Protein AF-A0A6B2LJW5-F1 (afdb_monomer)

Secondary structure (DSSP, 8-state):
-TTSSTTSHHHHSHHHHHHHHHHHHHHHHH-TTT---TTHHHHHHHHHTTS-HHHHHHHHHHHHHHT-GGGGSSS--HHHHHHHHHHHHHHHHH-HHHHHHHHHTT--THHHHHHHHHTTTTTTS-HHHHHHHHHHHHHHTTHHHHHHHHHHHHHHHHHHHHS--TTHHHHHHHHGGG-S-HHHHHHHHTT-

InterPro domains:
  IPR000195 Rab-GAP-TBC domain [PF00566] (2-154)
  IPR000195 Rab-GAP-TBC domain [PS50086] (1-141)
  IPR000195 Rab-GAP-TBC domain [SM00164] (2-164)
  IPR035969 Rab-GAP-TBC domain superfamily [SSF47923] (2-98)
  IPR035969 Rab-GAP-TBC domain superfamily [SSF47923] (81-191)
  IPR050302 Rab GTPase-activating TBC domain-containing protein [PTHR47219] (2-190)

Organism: NCBI:txid1963864

Solvent-accessible surface area (backbone atoms only — not comparable to full-atom values): 10597 Å² total; per-residue (Å²): 120,87,78,53,61,61,85,40,71,61,49,64,36,69,65,41,46,47,49,54,48,50,36,50,50,51,45,23,68,74,40,62,91,56,37,78,50,95,45,54,63,31,45,46,49,60,38,50,75,80,41,54,62,68,55,25,40,53,51,49,50,41,43,32,62,80,59,52,45,47,44,49,43,56,96,65,39,55,56,46,56,50,48,51,50,52,49,54,53,48,36,49,72,79,40,42,68,57,49,52,48,29,60,74,72,70,54,60,67,61,77,58,45,47,53,40,69,61,22,66,31,41,71,52,36,36,69,70,39,36,52,58,52,44,63,49,29,77,74,64,34,68,62,52,60,54,30,37,58,49,28,54,50,58,76,40,37,68,59,61,71,72,38,89,58,91,45,63,48,59,51,53,54,50,50,42,55,62,58,84,58,47,64,63,46,50,58,49,17,75,72,107

Structure (mmCIF, N/CA/C/O backbone):
data_AF-A0A6B2LJW5-F1
#
_entry.id   AF-A0A6B2LJW5-F1
#
loop_
_atom_site.group_PDB
_atom_site.id
_atom_site.type_symbol
_atom_site.label_atom_id
_atom_site.label_alt_id
_atom_site.label_comp_id
_atom_site.label_asym_id
_atom_site.label_entity_id
_atom_site.label_seq_id
_atom_site.pdbx_PDB_ins_code
_atom_site.Cartn_x
_atom_site.Cartn_y
_atom_site.Cartn_z
_atom_site.occupancy
_atom_site.B_iso_or_equiv
_atom_site.auth_seq_id
_atom_site.auth_comp_id
_atom_site.auth_asym_id
_atom_site.auth_atom_id
_atom_site.pdbx_PDB_model_num
ATOM 1 N N . MET A 1 1 ? 12.345 -12.763 -4.827 1.00 57.25 1 MET A N 1
ATOM 2 C CA . MET A 1 1 ? 11.108 -12.455 -5.589 1.00 57.25 1 MET A CA 1
ATOM 3 C C . MET A 1 1 ? 9.957 -13.417 -5.312 1.00 57.25 1 MET A C 1
ATOM 5 O O . MET A 1 1 ? 8.820 -13.026 -5.506 1.00 57.25 1 MET A O 1
ATOM 9 N N . THR A 1 2 ? 10.203 -14.617 -4.776 1.00 57.56 2 THR A N 1
ATOM 10 C CA . THR A 1 2 ? 9.204 -15.678 -4.517 1.00 57.56 2 THR A CA 1
ATOM 11 C C . THR A 1 2 ? 8.071 -15.325 -3.535 1.00 57.56 2 THR A C 1
ATOM 13 O O . THR A 1 2 ? 7.216 -16.159 -3.275 1.00 57.56 2 THR A O 1
ATOM 16 N N . ARG A 1 3 ? 8.064 -14.122 -2.943 1.00 67.62 3 ARG A N 1
ATOM 17 C CA . ARG A 1 3 ? 7.089 -13.708 -1.917 1.00 67.62 3 ARG A CA 1
ATOM 18 C C . ARG A 1 3 ? 6.078 -12.658 -2.398 1.00 67.62 3 ARG A C 1
ATOM 20 O O . ARG A 1 3 ? 5.130 -12.390 -1.673 1.00 67.62 3 ARG A O 1
ATOM 27 N N . THR A 1 4 ? 6.261 -12.062 -3.578 1.00 77.75 4 THR A N 1
ATOM 28 C CA . THR A 1 4 ? 5.360 -11.015 -4.091 1.00 77.75 4 THR A CA 1
ATOM 29 C C . THR A 1 4 ? 4.229 -11.641 -4.891 1.00 77.75 4 THR A C 1
ATOM 31 O O . THR A 1 4 ? 4.509 -12.301 -5.885 1.00 77.75 4 THR A O 1
ATOM 34 N N . MET A 1 5 ? 2.978 -11.448 -4.457 1.00 78.69 5 MET A N 1
ATOM 35 C CA . MET A 1 5 ? 1.779 -12.006 -5.106 1.00 78.69 5 MET A CA 1
ATOM 36 C C . MET A 1 5 ? 1.960 -13.456 -5.616 1.00 78.69 5 MET A C 1
ATOM 38 O O . MET A 1 5 ? 1.702 -13.739 -6.786 1.00 78.69 5 MET A O 1
ATOM 42 N N . PRO A 1 6 ? 2.400 -14.399 -4.758 1.00 78.12 6 PRO A N 1
ATOM 43 C CA . PRO A 1 6 ? 2.821 -15.737 -5.193 1.00 78.12 6 PRO A CA 1
ATOM 44 C C . PRO A 1 6 ? 1.689 -16.570 -5.817 1.00 78.12 6 PRO A C 1
ATOM 46 O O . PRO A 1 6 ? 1.942 -17.507 -6.573 1.00 78.12 6 PRO A O 1
ATOM 49 N N . ASN A 1 7 ? 0.440 -16.213 -5.517 1.00 83.31 7 ASN A N 1
ATOM 50 C CA . ASN A 1 7 ? -0.751 -16.897 -6.012 1.00 83.31 7 ASN A CA 1
ATOM 51 C C . ASN A 1 7 ? -1.319 -16.258 -7.289 1.00 83.31 7 ASN A C 1
ATOM 53 O O . ASN A 1 7 ? -2.250 -16.805 -7.871 1.00 83.31 7 ASN A O 1
ATOM 57 N N . HIS A 1 8 ? -0.794 -15.108 -7.729 1.00 88.00 8 HIS A N 1
ATOM 58 C CA . HIS A 1 8 ? -1.286 -14.448 -8.933 1.00 88.00 8 HIS A CA 1
ATOM 59 C C . HIS A 1 8 ? -0.662 -15.107 -10.180 1.00 88.00 8 HIS A C 1
ATOM 61 O O . HIS A 1 8 ? 0.570 -15.138 -10.275 1.00 88.00 8 HIS A O 1
ATOM 67 N N . PRO A 1 9 ? -1.456 -15.578 -11.167 1.00 90.38 9 PRO A N 1
ATOM 68 C CA . PRO A 1 9 ? -0.951 -16.356 -12.306 1.00 90.38 9 PRO A CA 1
ATOM 69 C C . PRO A 1 9 ? 0.203 -15.681 -13.056 1.00 90.38 9 PRO A C 1
ATOM 71 O O . PRO A 1 9 ? 1.202 -16.315 -13.395 1.00 90.38 9 PRO A O 1
ATOM 74 N N . PHE A 1 10 ? 0.118 -14.359 -13.235 1.00 90.88 10 PHE A N 1
ATOM 75 C CA . PHE A 1 10 ? 1.176 -13.572 -13.871 1.00 90.88 10 PHE A CA 1
ATOM 76 C C . PHE A 1 10 ? 2.543 -13.727 -13.177 1.00 90.88 10 PHE A C 1
ATOM 78 O O . PHE A 1 10 ? 3.548 -13.926 -13.856 1.00 90.88 10 PHE A O 1
ATOM 85 N N . TYR A 1 11 ? 2.596 -13.731 -11.840 1.00 92.38 11 TYR A N 1
ATOM 86 C CA . TYR A 1 11 ? 3.846 -13.840 -11.070 1.00 92.38 11 TYR A CA 1
ATOM 87 C C . TYR A 1 11 ? 4.310 -15.278 -10.830 1.00 92.38 11 TYR A C 1
ATOM 89 O O . TYR A 1 11 ? 5.418 -15.494 -10.335 1.00 92.38 11 TYR A O 1
ATOM 97 N N . GLN A 1 12 ? 3.509 -16.267 -11.224 1.00 91.19 12 GLN A N 1
ATOM 98 C CA . GLN A 1 12 ? 3.953 -17.657 -11.301 1.00 91.19 12 GLN A CA 1
ATOM 99 C C . GLN A 1 12 ? 4.780 -17.909 -12.570 1.00 91.19 12 GLN A C 1
ATOM 101 O O . GLN A 1 12 ? 5.700 -18.731 -12.533 1.00 91.19 12 GLN A O 1
ATOM 106 N N . SER A 1 13 ? 4.534 -17.137 -13.636 1.00 92.12 13 SER A N 1
ATOM 107 C CA . SER A 1 13 ? 5.304 -17.174 -14.885 1.00 92.12 13 SER A CA 1
ATOM 108 C C . SER A 1 13 ? 6.698 -16.542 -14.761 1.00 92.12 13 SER A C 1
ATOM 110 O O . SER A 1 13 ? 6.913 -15.599 -13.991 1.00 92.12 13 SER A O 1
ATOM 112 N N . ASP A 1 14 ? 7.650 -17.022 -15.563 1.00 92.38 14 ASP A N 1
ATOM 113 C CA . ASP A 1 14 ? 8.999 -16.443 -15.630 1.00 92.38 14 ASP A CA 1
ATOM 114 C C . ASP A 1 14 ? 9.001 -15.044 -16.243 1.00 92.38 14 ASP A C 1
ATOM 116 O O . ASP A 1 14 ? 9.797 -14.195 -15.837 1.00 92.38 14 ASP A O 1
ATOM 120 N N . THR A 1 15 ? 8.059 -14.763 -17.146 1.00 94.25 15 THR A N 1
ATOM 121 C CA . THR A 1 15 ? 7.854 -13.430 -17.716 1.00 94.25 15 THR A CA 1
ATOM 122 C C . THR A 1 15 ? 7.479 -12.425 -16.631 1.00 94.25 15 THR A C 1
ATOM 124 O O . THR A 1 15 ? 8.132 -11.394 -16.517 1.00 94.25 15 THR A O 1
ATOM 127 N N . GLY A 1 16 ? 6.487 -12.719 -15.784 1.00 94.06 16 GLY A N 1
ATOM 128 C CA . GLY A 1 16 ? 6.068 -11.792 -14.725 1.00 94.06 16 GLY A CA 1
ATOM 129 C C . GLY A 1 16 ? 7.157 -11.549 -13.678 1.00 94.06 16 GLY A C 1
ATOM 130 O O . GLY A 1 16 ? 7.393 -10.407 -13.278 1.00 94.06 16 GLY A O 1
ATOM 131 N N . LYS A 1 17 ? 7.888 -12.601 -13.283 1.00 94.25 17 LYS A N 1
ATOM 132 C CA . LYS A 1 17 ? 9.046 -12.477 -12.376 1.00 94.25 17 LYS A CA 1
ATOM 133 C C . LYS A 1 17 ? 10.165 -11.640 -12.996 1.00 94.25 17 LYS A C 1
ATOM 135 O O . LYS A 1 17 ? 10.742 -10.802 -12.305 1.00 94.25 17 LYS A O 1
ATOM 140 N N . SER A 1 18 ? 10.457 -11.854 -14.280 1.00 96.31 18 SER A N 1
ATOM 141 C CA . SER A 1 18 ? 11.473 -11.094 -15.017 1.00 96.31 18 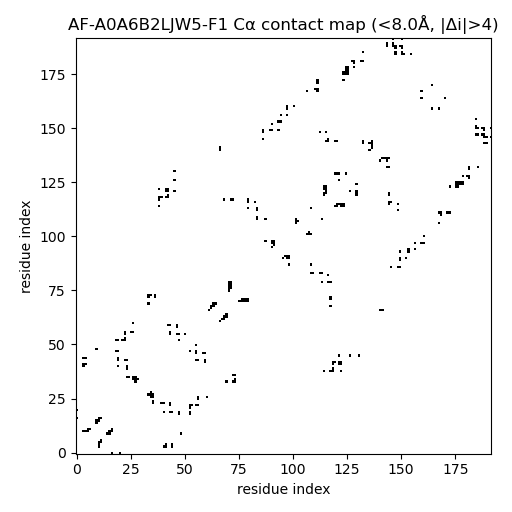SER A CA 1
ATOM 142 C C . SER A 1 18 ? 11.082 -9.628 -15.151 1.00 96.31 18 SER A C 1
ATOM 144 O O . SER A 1 18 ? 11.897 -8.766 -14.847 1.00 96.31 18 SER A O 1
ATOM 146 N N . ARG A 1 19 ? 9.816 -9.334 -15.475 1.00 97.62 19 ARG A N 1
ATOM 147 C CA . ARG A 1 19 ? 9.326 -7.953 -15.576 1.00 97.62 19 ARG A CA 1
ATOM 148 C C . ARG A 1 19 ? 9.445 -7.190 -14.260 1.00 97.62 19 ARG A C 1
ATOM 150 O O . ARG A 1 19 ? 9.967 -6.081 -14.213 1.00 97.62 19 ARG A O 1
ATOM 157 N N . LEU A 1 20 ? 9.042 -7.822 -13.156 1.00 97.44 20 LEU A N 1
ATOM 158 C CA . LEU A 1 20 ? 9.225 -7.249 -11.821 1.00 97.44 20 LEU A CA 1
ATOM 159 C C . LEU A 1 20 ? 10.706 -7.014 -11.498 1.00 97.44 20 LEU A C 1
ATOM 161 O O . LEU A 1 20 ? 11.060 -5.972 -10.950 1.00 97.44 20 LEU A O 1
ATOM 165 N N . ARG A 1 21 ? 11.576 -7.972 -11.837 1.00 97.00 21 ARG A N 1
ATOM 166 C CA . ARG A 1 21 ? 13.024 -7.844 -11.642 1.00 97.00 21 ARG A CA 1
ATOM 167 C C . ARG A 1 21 ? 13.606 -6.664 -12.400 1.00 97.00 21 ARG A C 1
ATOM 169 O O . ARG A 1 21 ? 14.384 -5.921 -11.813 1.00 97.00 21 ARG A O 1
ATOM 176 N N . ASN A 1 22 ? 13.248 -6.517 -13.667 1.00 98.25 22 ASN A N 1
ATOM 177 C CA . ASN A 1 22 ? 13.779 -5.475 -14.531 1.00 98.25 22 ASN A CA 1
ATOM 178 C C . ASN A 1 22 ? 13.433 -4.089 -13.994 1.00 98.25 22 ASN A C 1
ATOM 180 O O . ASN A 1 22 ? 14.335 -3.278 -13.818 1.00 98.25 22 ASN A O 1
ATOM 184 N N . VAL A 1 23 ? 12.165 -3.848 -13.641 1.00 98.50 23 VAL A N 1
ATOM 185 C CA . VAL A 1 23 ? 11.731 -2.550 -13.100 1.00 98.50 23 VAL A CA 1
ATOM 186 C C . VAL A 1 23 ? 12.396 -2.251 -11.754 1.00 98.50 23 VAL A C 1
ATOM 188 O O . VAL A 1 23 ? 12.877 -1.141 -11.544 1.00 98.50 23 VAL A O 1
ATOM 191 N N . LEU A 1 24 ? 12.496 -3.240 -10.857 1.00 97.81 24 LEU A N 1
ATOM 192 C CA . LEU A 1 24 ? 13.174 -3.066 -9.567 1.00 97.81 24 LEU A CA 1
ATOM 193 C C . LEU A 1 24 ? 14.664 -2.742 -9.725 1.00 97.81 24 LEU A C 1
ATOM 195 O O . LEU A 1 24 ? 15.179 -1.874 -9.025 1.00 97.81 24 LEU A O 1
ATOM 199 N N . LEU A 1 25 ? 15.355 -3.436 -10.633 1.00 97.94 25 LEU A N 1
ATOM 200 C CA . LEU A 1 25 ? 16.763 -3.169 -10.921 1.00 97.94 25 LEU A CA 1
ATOM 201 C C . LEU A 1 25 ? 16.936 -1.797 -11.566 1.00 97.94 25 LEU A C 1
ATOM 203 O O . LEU A 1 25 ? 17.788 -1.035 -11.124 1.00 97.94 25 LEU A O 1
ATOM 207 N N . ALA A 1 26 ? 16.114 -1.467 -12.563 1.00 98.31 26 ALA A N 1
ATOM 208 C CA . ALA A 1 26 ? 16.135 -0.163 -13.211 1.00 98.31 26 ALA A CA 1
ATOM 209 C C . ALA A 1 26 ? 15.946 0.962 -12.186 1.00 98.31 26 ALA A C 1
ATOM 211 O O . ALA A 1 26 ? 16.708 1.923 -12.203 1.00 98.31 26 ALA A O 1
ATOM 212 N N . TYR A 1 27 ? 15.000 0.816 -11.249 1.00 97.88 27 TYR A N 1
ATOM 213 C CA . TYR A 1 27 ? 14.789 1.800 -10.185 1.00 97.88 27 TYR A CA 1
ATOM 214 C C . TYR A 1 27 ? 15.998 1.913 -9.257 1.00 97.88 27 TYR A C 1
ATOM 216 O O . TYR A 1 27 ? 16.473 3.017 -9.015 1.00 97.88 27 TYR A O 1
ATOM 224 N N . ALA A 1 28 ? 1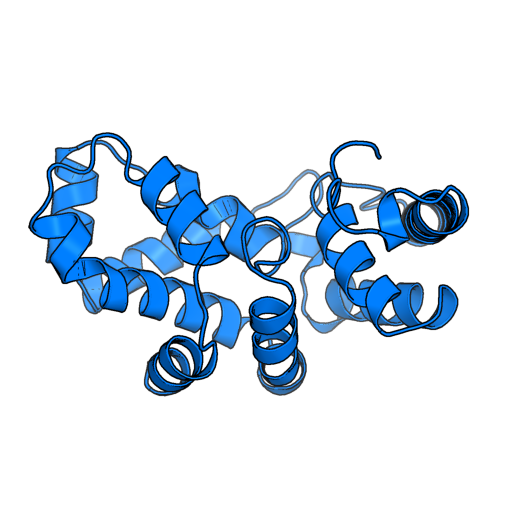6.551 0.786 -8.802 1.00 96.62 28 ALA A N 1
ATOM 225 C CA . ALA A 1 28 ? 17.725 0.792 -7.932 1.00 96.62 28 ALA A CA 1
ATOM 226 C C . ALA A 1 28 ? 18.965 1.426 -8.596 1.00 96.62 28 ALA A C 1
ATOM 228 O O . ALA A 1 28 ? 19.774 2.036 -7.904 1.00 96.62 28 ALA A O 1
ATOM 229 N N . TYR A 1 29 ? 19.115 1.299 -9.920 1.00 97.31 29 TYR A N 1
ATOM 230 C CA . TYR A 1 29 ? 20.169 1.983 -10.677 1.00 97.31 29 TYR A CA 1
ATOM 231 C C . TYR A 1 29 ? 19.87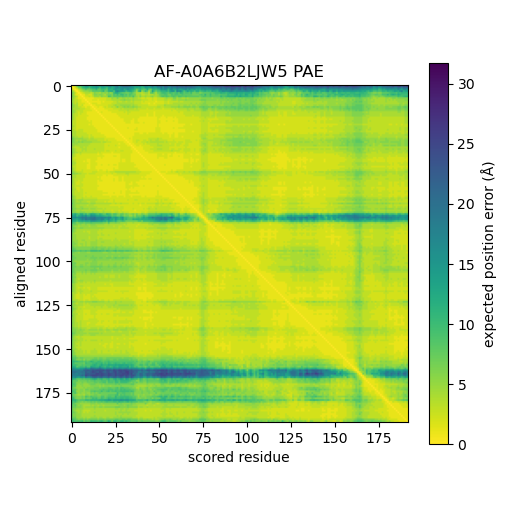2 3.466 -10.917 1.00 97.31 29 TYR A C 1
ATOM 233 O O . TYR A 1 29 ? 20.799 4.270 -10.943 1.00 97.31 29 TYR A O 1
ATOM 241 N N . HIS A 1 30 ? 18.604 3.821 -11.123 1.00 96.75 30 HIS A N 1
ATOM 242 C CA . HIS A 1 30 ? 18.185 5.195 -11.383 1.00 96.75 30 HIS A CA 1
ATOM 243 C C . HIS A 1 30 ? 18.233 6.074 -10.124 1.00 96.75 30 HIS A C 1
ATOM 245 O O . HIS A 1 30 ? 18.640 7.228 -10.208 1.00 96.75 30 HIS A O 1
ATOM 251 N N . SER A 1 31 ? 17.858 5.513 -8.972 1.00 94.00 31 SER A N 1
ATOM 252 C CA . SER A 1 31 ? 17.821 6.176 -7.663 1.00 94.00 31 SER A CA 1
ATOM 253 C C . SER A 1 31 ? 18.716 5.436 -6.658 1.00 94.00 31 SER A C 1
ATOM 255 O O . SER A 1 31 ? 18.204 4.789 -5.738 1.00 94.00 31 SER A O 1
ATOM 257 N N . PRO A 1 32 ? 20.053 5.460 -6.833 1.00 92.62 32 PRO A N 1
ATOM 258 C CA . PRO A 1 32 ? 20.992 4.702 -6.000 1.00 92.62 32 PRO A CA 1
ATOM 259 C C . PRO A 1 32 ? 20.995 5.126 -4.524 1.00 92.62 32 PRO A C 1
ATOM 261 O O . PRO A 1 32 ? 21.395 4.343 -3.668 1.00 92.62 32 PRO A O 1
ATOM 264 N N . GLU A 1 33 ? 20.547 6.344 -4.219 1.00 90.38 33 GLU A N 1
ATOM 265 C CA . GLU A 1 33 ? 20.427 6.884 -2.865 1.00 90.38 33 GLU A CA 1
ATOM 266 C C . GLU A 1 33 ? 19.357 6.178 -2.022 1.00 90.38 33 GLU A C 1
ATOM 268 O O . GLU A 1 33 ? 19.502 6.088 -0.806 1.00 90.38 33 GLU A O 1
ATOM 273 N N . ILE A 1 34 ? 18.312 5.644 -2.663 1.00 91.00 34 ILE A N 1
ATOM 274 C CA . ILE A 1 34 ? 17.294 4.802 -2.014 1.00 91.00 34 ILE A CA 1
ATOM 275 C C . ILE A 1 34 ? 17.579 3.324 -2.310 1.00 91.00 34 ILE A C 1
ATOM 277 O O . ILE A 1 34 ? 17.440 2.458 -1.445 1.00 91.00 34 ILE A O 1
ATOM 281 N N . GLY A 1 35 ? 17.972 3.024 -3.550 1.00 93.00 35 GLY A N 1
ATOM 282 C CA . GLY A 1 35 ? 18.169 1.670 -4.041 1.00 93.00 35 GLY A CA 1
ATOM 283 C C . GLY A 1 35 ? 16.873 0.855 -4.031 1.00 93.00 35 GLY A C 1
ATOM 284 O O . GLY A 1 35 ? 15.776 1.361 -4.264 1.00 93.00 35 GLY A O 1
ATOM 285 N N . TYR A 1 36 ? 17.004 -0.445 -3.766 1.00 93.50 36 TYR A N 1
ATOM 286 C CA . TYR A 1 36 ? 15.857 -1.320 -3.541 1.00 93.50 36 TYR A CA 1
ATOM 287 C C . TYR A 1 36 ? 15.599 -1.498 -2.045 1.00 93.50 36 TYR A C 1
ATOM 289 O O . TYR A 1 36 ? 16.428 -2.061 -1.328 1.00 93.50 36 TYR A O 1
ATOM 297 N N . CYS A 1 37 ? 14.394 -1.142 -1.607 1.00 92.56 37 CYS A N 1
ATOM 298 C CA . CYS A 1 37 ? 13.894 -1.469 -0.278 1.00 92.56 37 CYS A CA 1
ATOM 299 C C . CYS A 1 37 ? 12.766 -2.508 -0.350 1.00 92.56 37 CYS A C 1
ATOM 301 O O . CYS A 1 37 ? 11.928 -2.511 -1.258 1.00 92.56 37 CYS A O 1
ATOM 303 N N . GLN A 1 38 ? 12.710 -3.400 0.643 1.00 90.56 38 GLN A N 1
ATOM 304 C CA . GLN A 1 38 ? 11.610 -4.357 0.764 1.00 90.56 38 GLN A CA 1
ATOM 305 C C . GLN A 1 38 ? 10.282 -3.604 0.892 1.00 90.56 38 GLN A C 1
ATOM 307 O O . GLN A 1 38 ? 10.162 -2.748 1.749 1.00 90.56 38 GLN A O 1
ATOM 312 N N . GLY A 1 39 ? 9.269 -3.952 0.099 1.00 93.00 39 GLY A N 1
ATOM 313 C CA . GLY A 1 39 ? 8.001 -3.212 0.054 1.00 93.00 39 GLY A CA 1
ATOM 314 C C . GLY A 1 39 ? 7.715 -2.673 -1.343 1.00 93.00 39 GLY A C 1
ATOM 315 O O . GLY A 1 39 ? 6.615 -2.873 -1.857 1.00 93.00 39 GLY A O 1
ATOM 316 N N . MET A 1 40 ? 8.742 -2.130 -2.008 1.00 96.31 40 MET A N 1
ATOM 317 C CA . MET A 1 40 ? 8.652 -1.591 -3.374 1.00 96.31 40 MET A CA 1
ATOM 318 C C . MET A 1 40 ? 8.146 -2.627 -4.378 1.00 96.31 40 MET A C 1
ATOM 320 O O . MET A 1 40 ? 7.365 -2.327 -5.277 1.00 96.31 40 MET A O 1
ATOM 324 N N . ASN A 1 41 ? 8.547 -3.884 -4.180 1.00 96.50 41 ASN A N 1
ATOM 325 C CA . ASN A 1 41 ? 8.113 -5.009 -4.992 1.00 96.50 41 ASN A CA 1
ATOM 326 C C . ASN A 1 41 ? 6.584 -5.146 -5.034 1.00 96.50 41 ASN A C 1
ATOM 328 O O . ASN A 1 41 ? 6.070 -5.519 -6.081 1.00 96.50 41 ASN A O 1
ATOM 332 N N . TYR A 1 42 ? 5.856 -4.856 -3.950 1.00 96.62 42 TYR A N 1
ATOM 333 C CA . TYR A 1 42 ? 4.392 -4.961 -3.943 1.00 96.62 42 TYR A CA 1
ATOM 334 C C . TYR A 1 42 ? 3.754 -3.841 -4.767 1.00 96.62 42 TYR A C 1
ATOM 336 O O . TYR A 1 42 ? 2.927 -4.139 -5.624 1.00 96.62 42 TYR A O 1
ATOM 344 N N . ILE A 1 43 ? 4.222 -2.599 -4.602 1.00 97.62 43 ILE A N 1
ATOM 345 C CA . ILE A 1 43 ? 3.736 -1.436 -5.359 1.00 97.62 43 ILE A CA 1
ATOM 346 C C . ILE A 1 43 ? 3.956 -1.663 -6.863 1.00 97.62 43 ILE A C 1
ATOM 348 O O . ILE A 1 43 ? 3.006 -1.670 -7.643 1.00 97.62 43 ILE A O 1
ATOM 352 N N . ILE A 1 44 ? 5.195 -1.959 -7.269 1.00 97.94 44 ILE A N 1
ATOM 353 C CA . ILE A 1 44 ? 5.540 -2.208 -8.679 1.00 97.94 44 ILE A CA 1
ATOM 354 C C . ILE A 1 44 ? 4.763 -3.396 -9.245 1.00 97.94 44 ILE A C 1
ATOM 356 O O . ILE A 1 44 ? 4.402 -3.398 -10.421 1.00 97.94 44 ILE A O 1
ATOM 360 N N . SER A 1 45 ? 4.478 -4.411 -8.427 1.00 96.62 45 SER A N 1
ATOM 361 C CA . SER A 1 45 ? 3.722 -5.555 -8.918 1.00 96.62 45 SER A CA 1
ATOM 362 C C . SER A 1 45 ? 2.269 -5.203 -9.234 1.00 96.62 45 SER A C 1
ATOM 364 O O . SER A 1 45 ? 1.735 -5.699 -10.214 1.00 96.62 45 SER A O 1
ATOM 366 N N . ILE A 1 46 ? 1.621 -4.326 -8.467 1.00 96.44 46 ILE A N 1
ATOM 367 C CA . ILE A 1 46 ? 0.272 -3.857 -8.823 1.00 96.44 46 ILE A CA 1
ATOM 368 C C . ILE A 1 46 ? 0.307 -3.062 -10.133 1.00 96.44 46 ILE A C 1
ATOM 370 O O . ILE A 1 46 ? -0.528 -3.300 -11.002 1.00 96.44 46 ILE A O 1
ATOM 374 N N . LEU A 1 47 ? 1.309 -2.193 -10.316 1.00 97.81 47 LEU A N 1
ATOM 375 C CA . LEU A 1 47 ? 1.482 -1.422 -11.553 1.00 97.81 47 LEU A CA 1
ATOM 376 C C . LEU A 1 47 ? 1.64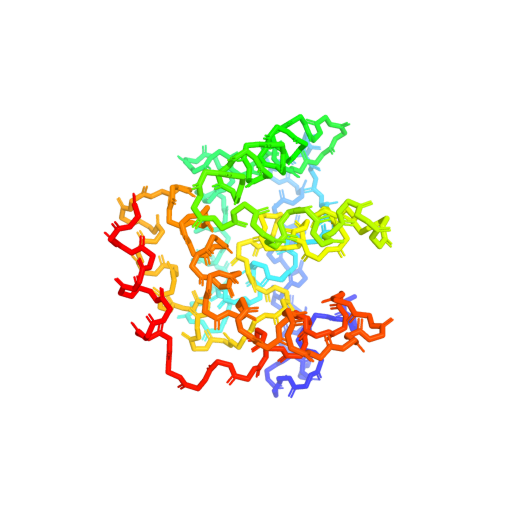6 -2.341 -12.772 1.00 97.81 47 LEU A C 1
ATOM 378 O O . LEU A 1 47 ? 0.915 -2.228 -13.747 1.00 97.81 47 LEU A O 1
ATOM 382 N N . LEU A 1 48 ? 2.543 -3.325 -12.702 1.00 97.69 48 LEU A N 1
ATOM 383 C CA . LEU A 1 48 ? 2.826 -4.245 -13.813 1.00 97.69 48 LEU A CA 1
ATOM 384 C C . LEU A 1 48 ? 1.641 -5.126 -14.242 1.00 97.69 48 LEU A C 1
ATOM 386 O O . LEU A 1 48 ? 1.707 -5.740 -15.311 1.00 97.69 48 LEU A O 1
ATOM 390 N N . LEU A 1 49 ? 0.585 -5.214 -13.428 1.00 95.75 49 LEU A N 1
ATOM 391 C CA . LEU A 1 49 ? -0.656 -5.889 -13.806 1.00 95.75 49 LEU A CA 1
ATOM 392 C C . LEU A 1 49 ? -1.541 -5.044 -14.727 1.00 95.75 49 LEU A C 1
ATOM 394 O O . LEU A 1 49 ? -2.393 -5.612 -15.406 1.00 95.75 49 LEU A O 1
ATOM 398 N N . THR A 1 50 ? -1.351 -3.725 -14.768 1.00 93.88 50 THR A N 1
ATOM 399 C CA . THR A 1 50 ? -2.165 -2.805 -15.577 1.00 93.88 50 THR A CA 1
ATOM 400 C C . THR A 1 50 ? -1.382 -2.087 -16.668 1.00 93.88 50 THR A C 1
ATOM 402 O O . THR A 1 50 ? -2.002 -1.534 -17.572 1.00 93.88 50 THR A O 1
ATOM 405 N N . MET A 1 51 ? -0.047 -2.113 -16.624 1.00 96.69 51 MET A N 1
ATOM 406 C CA . MET A 1 51 ? 0.798 -1.376 -17.568 1.00 96.69 51 MET A CA 1
ATOM 407 C C . MET A 1 51 ? 2.070 -2.140 -17.966 1.00 96.69 51 MET A C 1
ATOM 409 O O . MET A 1 51 ? 2.393 -3.204 -17.418 1.00 96.69 51 MET A O 1
ATOM 413 N N . ASN A 1 52 ? 2.785 -1.631 -18.971 1.00 98.12 52 ASN A N 1
ATOM 414 C CA . ASN A 1 52 ? 4.053 -2.203 -19.428 1.00 98.12 52 ASN A CA 1
ATOM 415 C C . ASN A 1 52 ? 5.217 -1.886 -18.449 1.00 98.12 52 ASN A C 1
ATOM 417 O O . ASN A 1 52 ? 5.015 -1.251 -17.418 1.00 98.12 52 ASN A O 1
ATOM 421 N N . GLU A 1 53 ? 6.429 -2.410 -18.685 1.00 98.50 53 GLU A N 1
ATOM 422 C CA . GLU A 1 53 ? 7.570 -2.188 -17.766 1.00 98.50 53 GLU A CA 1
ATOM 423 C C . GLU A 1 53 ? 8.003 -0.721 -17.667 1.00 98.50 53 GLU A C 1
ATOM 425 O O . GLU A 1 53 ? 8.311 -0.256 -16.572 1.00 98.50 53 GLU A O 1
ATOM 430 N N . GLU A 1 54 ? 8.025 -0.005 -18.790 1.00 98.44 54 GLU A N 1
ATOM 431 C CA . GLU A 1 54 ? 8.444 1.396 -18.849 1.00 98.44 54 GLU A CA 1
ATOM 432 C C . GLU A 1 54 ? 7.428 2.300 -18.145 1.00 98.44 54 GLU A C 1
ATOM 434 O O . GLU A 1 54 ? 7.800 3.122 -17.309 1.00 98.44 54 GLU A O 1
ATOM 439 N N . GLU A 1 55 ? 6.139 2.093 -18.414 1.00 98.62 55 GLU A N 1
ATOM 440 C CA . GLU A 1 55 ? 5.049 2.785 -17.725 1.00 98.62 55 GLU A CA 1
ATOM 441 C C . GLU A 1 55 ? 5.111 2.518 -16.216 1.00 98.62 55 GLU A C 1
ATOM 443 O O . GLU A 1 55 ? 5.116 3.457 -15.424 1.00 98.62 55 GLU A O 1
ATOM 448 N N . ALA A 1 56 ? 5.263 1.251 -15.807 1.00 98.56 56 ALA A N 1
ATOM 449 C CA . ALA A 1 56 ? 5.345 0.883 -14.394 1.00 98.56 56 ALA A CA 1
ATOM 450 C C . ALA A 1 56 ? 6.552 1.517 -13.704 1.00 98.56 56 ALA A C 1
ATOM 452 O O . ALA A 1 56 ? 6.446 1.937 -12.552 1.00 98.56 56 ALA A O 1
ATOM 453 N N . PHE A 1 57 ? 7.686 1.606 -14.400 1.00 98.69 57 PHE A N 1
ATOM 454 C CA . PHE A 1 57 ? 8.871 2.285 -13.900 1.00 98.69 57 PHE A CA 1
ATOM 455 C C . PHE A 1 57 ? 8.601 3.773 -13.654 1.00 98.69 57 PHE A C 1
ATOM 457 O O . PHE A 1 57 ? 8.835 4.252 -12.545 1.00 98.69 57 PHE A O 1
ATOM 464 N N . TRP A 1 58 ? 8.076 4.499 -14.645 1.00 98.44 58 TRP A N 1
ATOM 465 C CA . TRP A 1 58 ? 7.852 5.940 -14.513 1.00 98.44 58 TRP A CA 1
ATOM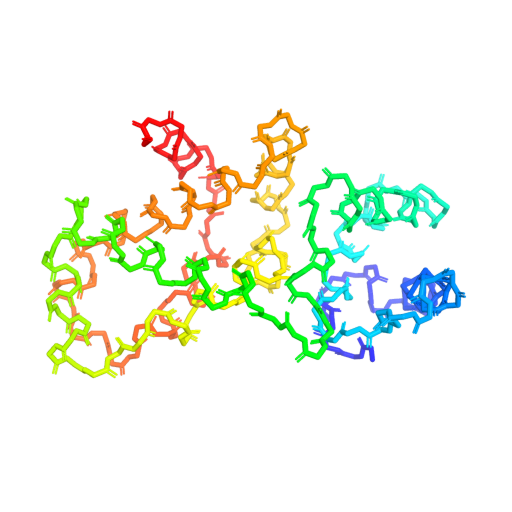 466 C C . TRP A 1 58 ? 6.731 6.275 -13.533 1.00 98.44 58 TRP A C 1
ATOM 468 O O . TRP A 1 58 ? 6.867 7.220 -12.757 1.00 98.44 58 TRP A O 1
ATOM 478 N N . THR A 1 59 ? 5.662 5.477 -13.491 1.00 98.50 59 THR A N 1
ATOM 479 C CA . THR A 1 59 ? 4.617 5.628 -12.475 1.00 98.50 59 THR A CA 1
ATOM 480 C C . THR A 1 59 ? 5.169 5.355 -11.080 1.00 98.50 59 THR A C 1
ATOM 482 O O . THR A 1 59 ? 4.911 6.135 -10.168 1.00 98.50 59 THR A O 1
ATOM 485 N N . PHE A 1 60 ? 5.977 4.305 -10.893 1.00 98.44 60 PHE A N 1
ATOM 486 C CA . PHE A 1 60 ? 6.613 4.048 -9.602 1.00 98.44 60 PHE A CA 1
ATOM 487 C C . PHE A 1 60 ? 7.566 5.178 -9.202 1.00 98.44 60 PHE A C 1
ATOM 489 O O . PHE A 1 60 ? 7.518 5.642 -8.067 1.00 98.44 60 PHE A O 1
ATOM 496 N N . HIS A 1 61 ? 8.383 5.672 -10.133 1.00 97.75 61 HIS A N 1
ATOM 497 C CA . HIS A 1 61 ? 9.249 6.818 -9.887 1.00 97.75 61 HIS A CA 1
ATOM 498 C C . HIS A 1 61 ? 8.439 8.043 -9.441 1.00 97.75 61 HIS A C 1
ATOM 500 O O . HIS A 1 61 ? 8.776 8.642 -8.425 1.00 97.75 61 HIS A O 1
ATOM 506 N N . ALA A 1 62 ? 7.331 8.357 -10.122 1.00 97.56 62 ALA A N 1
ATOM 507 C CA . ALA A 1 62 ? 6.442 9.452 -9.743 1.00 97.56 62 ALA A CA 1
ATOM 508 C C . ALA A 1 62 ? 5.800 9.249 -8.360 1.00 97.56 62 ALA A C 1
ATOM 510 O O . ALA A 1 62 ? 5.716 10.204 -7.595 1.00 97.56 62 ALA A O 1
ATOM 511 N N . ILE A 1 63 ?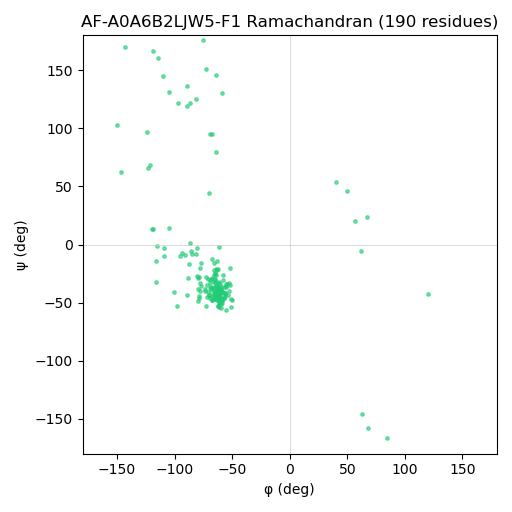 5.394 8.026 -7.993 1.00 97.44 63 ILE A N 1
ATOM 512 C CA . ILE A 1 63 ? 4.932 7.709 -6.627 1.00 97.44 63 ILE A CA 1
ATOM 513 C C . ILE A 1 63 ? 6.022 8.056 -5.606 1.00 97.44 63 ILE A C 1
ATOM 515 O O . ILE A 1 63 ? 5.754 8.697 -4.593 1.00 97.44 63 ILE A O 1
ATOM 519 N N . MET A 1 64 ? 7.263 7.665 -5.886 1.00 95.50 64 MET A N 1
ATOM 520 C CA . MET A 1 64 ? 8.392 7.882 -4.984 1.00 95.50 64 MET A CA 1
ATOM 521 C C . MET A 1 64 ? 8.764 9.361 -4.840 1.00 95.50 64 MET A C 1
ATOM 523 O O . MET A 1 64 ? 9.114 9.785 -3.741 1.00 95.50 64 MET A O 1
ATOM 527 N N . THR A 1 65 ? 8.687 10.147 -5.915 1.00 93.81 65 THR A N 1
ATOM 528 C CA . THR A 1 65 ? 9.140 11.545 -5.928 1.00 93.81 65 THR A CA 1
ATOM 529 C C . THR A 1 65 ? 8.010 12.550 -5.734 1.00 93.81 65 THR A C 1
ATOM 531 O O . THR A 1 65 ? 8.098 13.376 -4.832 1.00 93.81 65 THR A O 1
ATOM 534 N N . ASN A 1 66 ? 6.944 12.472 -6.530 1.00 94.94 66 ASN A N 1
ATOM 535 C CA . ASN A 1 66 ? 5.857 13.456 -6.540 1.00 94.94 66 ASN A CA 1
ATOM 536 C C . ASN A 1 66 ? 4.847 13.240 -5.406 1.00 94.94 66 ASN A C 1
ATOM 538 O O . ASN A 1 66 ? 4.204 14.194 -4.983 1.00 94.94 66 ASN A O 1
ATOM 542 N N . TYR A 1 67 ? 4.707 12.001 -4.924 1.00 93.44 67 TYR A N 1
ATOM 543 C CA . TYR A 1 67 ? 3.864 11.662 -3.769 1.00 93.44 67 TYR A CA 1
ATOM 544 C C . TYR A 1 67 ? 4.691 11.385 -2.506 1.00 93.44 67 TYR A C 1
ATOM 546 O O . TYR A 1 67 ? 4.174 10.813 -1.549 1.00 93.44 67 TYR A O 1
ATOM 554 N N . GLU A 1 68 ? 5.977 11.762 -2.524 1.00 91.06 68 GLU A N 1
ATOM 555 C CA . GLU A 1 68 ? 6.897 11.732 -1.376 1.00 91.06 68 GLU A CA 1
ATOM 556 C C . GLU A 1 68 ? 7.055 10.346 -0.721 1.00 91.06 68 GLU A C 1
ATOM 558 O O . GLU A 1 68 ? 7.529 10.214 0.407 1.00 91.06 68 GLU A O 1
ATOM 563 N N . MET A 1 69 ? 6.724 9.267 -1.445 1.00 93.88 69 MET A N 1
ATOM 564 C CA . MET A 1 69 ? 6.838 7.915 -0.895 1.00 93.88 69 MET A CA 1
ATOM 565 C C . MET A 1 69 ? 8.280 7.510 -0.615 1.00 93.88 69 MET A C 1
ATOM 567 O O . MET A 1 69 ? 8.496 6.642 0.225 1.00 93.88 69 MET A O 1
ATOM 571 N N . LYS A 1 70 ? 9.275 8.138 -1.254 1.00 91.44 70 LYS A N 1
ATOM 572 C CA . LYS A 1 70 ? 10.694 7.888 -0.965 1.00 91.44 70 LYS A CA 1
ATOM 573 C C . LYS A 1 70 ? 11.048 8.014 0.515 1.00 91.44 70 LYS A C 1
ATOM 575 O O . LYS A 1 70 ? 11.864 7.235 0.985 1.00 91.44 70 LYS A O 1
ATOM 580 N N . ASP A 1 71 ? 10.394 8.910 1.249 1.00 90.38 71 ASP A N 1
ATOM 581 C CA . ASP A 1 71 ? 10.683 9.183 2.660 1.00 90.38 71 ASP A CA 1
ATOM 582 C C . ASP A 1 71 ? 10.050 8.136 3.608 1.00 90.38 71 ASP A C 1
ATOM 584 O O . ASP A 1 71 ? 10.255 8.153 4.826 1.00 90.38 71 ASP A O 1
ATOM 588 N N . PHE A 1 72 ? 9.299 7.181 3.045 1.00 90.81 72 PHE A N 1
ATOM 589 C CA . PHE A 1 72 ? 8.872 5.948 3.709 1.00 90.81 72 PHE A CA 1
ATOM 590 C C . PHE A 1 72 ? 9.859 4.791 3.492 1.00 90.81 72 PHE A C 1
ATOM 592 O O . PHE A 1 72 ? 9.709 3.755 4.138 1.00 90.81 72 PHE A O 1
ATOM 599 N N . PHE A 1 73 ? 10.859 4.953 2.621 1.00 89.00 73 PHE A N 1
ATOM 600 C CA . PHE A 1 73 ? 11.882 3.957 2.303 1.00 89.00 73 PHE A CA 1
ATOM 601 C C . PHE A 1 73 ? 13.291 4.477 2.656 1.00 89.00 73 PHE A C 1
ATOM 603 O O . PHE A 1 73 ? 13.496 5.659 2.913 1.00 89.00 73 PHE A O 1
ATOM 610 N N . GLY A 1 74 ? 14.282 3.584 2.677 1.00 79.44 74 GLY A N 1
ATOM 611 C CA . GLY A 1 74 ? 15.669 3.919 3.023 1.00 79.44 74 GLY A CA 1
ATOM 612 C C . GLY A 1 74 ? 15.957 3.933 4.529 1.00 79.44 74 GLY A C 1
ATOM 613 O O . GLY A 1 74 ? 15.180 3.423 5.336 1.00 79.44 74 GLY A O 1
ATOM 614 N N . ASP A 1 75 ? 17.107 4.494 4.905 1.00 69.50 75 ASP A N 1
ATOM 615 C CA . ASP A 1 75 ? 17.639 4.399 6.274 1.00 69.50 75 ASP A CA 1
ATOM 616 C C . ASP A 1 75 ? 16.940 5.326 7.279 1.00 69.50 75 ASP A C 1
ATOM 618 O O . ASP A 1 75 ? 17.058 5.136 8.490 1.00 69.50 75 ASP A O 1
ATOM 622 N N . ASN A 1 76 ? 16.191 6.322 6.797 1.00 63.94 76 ASN A N 1
ATOM 623 C CA . ASN A 1 76 ? 15.574 7.345 7.635 1.00 63.94 76 ASN A CA 1
ATOM 624 C C . ASN A 1 76 ? 14.052 7.397 7.441 1.00 63.94 76 ASN A C 1
ATOM 626 O O . ASN A 1 76 ? 13.506 8.388 6.964 1.00 63.94 76 ASN A O 1
ATOM 630 N N . VAL A 1 77 ? 13.367 6.318 7.835 1.00 73.94 77 VAL A N 1
ATOM 631 C CA . VAL A 1 77 ? 11.899 6.133 7.763 1.00 73.94 77 VAL A CA 1
ATOM 632 C C . VAL A 1 77 ? 11.109 7.013 8.752 1.00 73.94 77 VAL A C 1
ATOM 634 O O . VAL A 1 77 ? 10.180 6.558 9.426 1.00 73.94 77 VAL A O 1
ATOM 637 N N . ILE A 1 78 ? 11.471 8.294 8.856 1.00 78.94 78 ILE A N 1
ATOM 638 C CA . ILE A 1 78 ? 10.838 9.270 9.753 1.00 78.94 78 ILE A CA 1
ATOM 639 C C . ILE A 1 78 ? 9.362 9.428 9.397 1.00 78.94 78 ILE A C 1
ATOM 641 O O . ILE A 1 78 ? 8.523 9.404 10.298 1.00 78.94 78 ILE A O 1
ATOM 645 N N . LEU A 1 79 ? 9.017 9.539 8.106 1.00 85.06 79 LEU A N 1
ATOM 646 C CA . LEU A 1 79 ? 7.619 9.730 7.711 1.00 85.06 79 LEU A CA 1
ATOM 647 C C . LEU A 1 79 ? 6.751 8.521 8.038 1.00 85.06 79 LEU A C 1
ATOM 649 O O . LEU A 1 79 ? 5.596 8.708 8.410 1.00 85.06 79 LEU A O 1
ATOM 653 N N . LEU A 1 80 ? 7.288 7.300 7.991 1.00 90.38 80 LEU A N 1
ATOM 654 C CA . LEU A 1 80 ? 6.538 6.112 8.397 1.00 90.38 80 LEU A CA 1
ATOM 655 C C . LEU A 1 80 ? 6.217 6.146 9.898 1.00 90.38 80 LEU A C 1
ATOM 657 O O . LEU A 1 80 ? 5.068 5.933 10.284 1.00 90.38 80 LEU A O 1
ATOM 661 N N . GLY A 1 81 ? 7.205 6.457 10.742 1.00 91.75 81 GLY A N 1
ATOM 662 C CA . GLY A 1 81 ? 7.008 6.580 12.190 1.00 91.75 81 GLY A CA 1
ATOM 663 C C . GLY A 1 81 ? 6.047 7.712 12.568 1.00 91.75 81 GLY A C 1
ATOM 664 O O . GLY A 1 81 ? 5.114 7.502 13.349 1.00 91.75 81 GLY A O 1
ATOM 665 N N . SER A 1 82 ? 6.217 8.889 11.961 1.00 92.69 82 SER A N 1
ATOM 666 C CA . SER A 1 82 ? 5.296 10.019 12.120 1.00 92.69 82 SER A CA 1
ATOM 667 C C . SER A 1 82 ? 3.891 9.669 11.641 1.00 92.69 82 SER A C 1
ATOM 669 O O . SER A 1 82 ? 2.922 9.989 12.325 1.00 92.69 82 SER A O 1
ATOM 671 N N . SER A 1 83 ? 3.767 8.940 10.529 1.00 94.69 83 SER A N 1
ATOM 672 C CA . SER A 1 83 ? 2.463 8.545 9.999 1.00 94.69 83 SER A CA 1
ATOM 673 C C . SER A 1 83 ? 1.736 7.573 10.912 1.00 94.69 83 SER A C 1
ATOM 675 O O . SER A 1 83 ? 0.554 7.744 11.185 1.00 94.69 83 SER A O 1
ATOM 677 N N . LEU A 1 84 ? 2.441 6.587 11.463 1.00 95.69 84 LEU A N 1
ATOM 678 C CA . LEU A 1 84 ? 1.865 5.670 12.447 1.00 95.69 84 LEU A CA 1
ATOM 679 C C . LEU A 1 84 ? 1.442 6.398 13.732 1.00 95.69 84 LEU A C 1
ATOM 681 O O . LEU A 1 84 ? 0.410 6.068 14.312 1.00 95.69 84 LEU A O 1
ATOM 685 N N . THR A 1 85 ? 2.200 7.416 14.144 1.00 95.62 85 THR A N 1
ATOM 686 C CA . THR A 1 85 ? 1.858 8.257 15.301 1.00 95.62 85 THR A CA 1
ATOM 687 C C . THR A 1 85 ? 0.606 9.092 15.028 1.00 95.62 85 THR A C 1
ATOM 689 O O . THR A 1 85 ? -0.320 9.105 15.837 1.00 95.62 85 THR A O 1
ATOM 692 N N . GLN A 1 86 ? 0.536 9.750 13.867 1.00 95.38 86 GLN A N 1
ATOM 693 C CA . GLN A 1 86 ? -0.642 10.507 13.441 1.00 95.38 86 GLN A CA 1
ATOM 694 C C . GLN A 1 86 ? -1.867 9.598 13.308 1.00 95.38 86 GLN A C 1
ATOM 696 O O . GLN A 1 86 ? -2.955 9.968 13.735 1.00 95.38 86 GLN A O 1
ATOM 701 N N . PHE A 1 87 ? -1.682 8.384 12.793 1.00 96.38 87 PHE A N 1
ATOM 702 C CA . PHE A 1 87 ? -2.739 7.388 12.708 1.00 96.38 87 PHE A CA 1
ATOM 703 C C . PHE A 1 87 ? -3.293 7.018 14.090 1.00 96.38 87 PHE A C 1
ATOM 705 O O . PHE A 1 87 ? -4.508 7.031 14.273 1.00 96.38 87 PHE A O 1
ATOM 712 N N . GLU A 1 88 ? -2.437 6.761 15.087 1.00 95.75 88 GLU A N 1
ATOM 713 C CA . GLU A 1 88 ? -2.892 6.502 16.462 1.00 95.75 88 GLU A CA 1
ATOM 714 C C . GLU A 1 88 ? -3.683 7.689 17.040 1.00 95.75 88 GLU A C 1
ATOM 716 O O . GLU A 1 88 ? -4.699 7.490 17.711 1.00 95.75 88 GLU A O 1
ATOM 721 N N . LEU A 1 89 ? -3.256 8.926 16.757 1.00 95.56 89 LEU A N 1
ATOM 722 C CA . LEU A 1 89 ? -3.973 10.134 17.178 1.00 95.56 89 LEU A CA 1
ATOM 723 C C . LEU A 1 89 ? -5.352 10.247 16.517 1.00 95.56 89 LEU A C 1
ATOM 725 O O . LEU A 1 89 ? -6.325 10.504 17.223 1.00 95.56 89 LEU A O 1
ATOM 729 N N . CYS A 1 90 ? -5.462 9.987 15.212 1.00 94.94 90 CYS A N 1
ATOM 730 C CA . CYS A 1 90 ? -6.752 9.955 14.524 1.00 94.94 90 CYS A CA 1
ATOM 731 C C . CYS A 1 90 ? -7.669 8.880 15.120 1.00 94.94 90 CYS A C 1
ATOM 733 O O . CYS A 1 90 ? -8.822 9.156 15.430 1.00 94.94 90 CYS A O 1
ATOM 735 N N . LEU A 1 91 ? -7.170 7.666 15.364 1.00 94.75 91 LEU A N 1
ATOM 736 C CA . LEU A 1 91 ? -7.981 6.622 15.995 1.00 94.75 91 LEU A CA 1
ATOM 737 C C . LEU A 1 91 ? -8.438 7.012 17.409 1.00 94.75 91 LEU A C 1
ATOM 739 O O . LEU A 1 91 ? -9.541 6.658 17.818 1.00 94.75 91 LEU A O 1
ATOM 743 N N . LYS A 1 92 ? -7.625 7.764 18.160 1.00 94.62 92 LYS A N 1
ATOM 744 C CA . LYS A 1 92 ? -8.020 8.295 19.472 1.00 94.62 92 LYS A CA 1
ATOM 745 C C . LYS A 1 92 ? -9.176 9.297 19.361 1.00 94.62 92 LYS A C 1
ATOM 747 O O . LYS A 1 92 ? -9.969 9.388 20.293 1.00 94.62 92 LYS A O 1
ATOM 752 N N . GLU A 1 93 ? -9.255 10.042 18.265 1.00 93.31 93 GLU A N 1
ATOM 753 C CA . GLU A 1 93 ? -10.330 11.000 17.994 1.00 93.31 93 GLU A CA 1
ATOM 754 C C . GLU A 1 93 ? -11.603 10.309 17.483 1.00 93.31 93 GLU A C 1
ATOM 756 O O . GLU A 1 93 ? -12.681 10.538 18.028 1.00 93.31 93 GLU A O 1
ATOM 761 N N . PHE A 1 94 ? -11.483 9.424 16.490 1.00 91.00 94 PHE A N 1
ATOM 762 C CA . PHE A 1 94 ? -12.633 8.828 15.799 1.00 91.00 94 PHE A CA 1
ATOM 763 C C . PHE A 1 94 ? -13.179 7.542 16.443 1.00 91.00 94 PHE A C 1
ATOM 765 O O . PHE A 1 94 ? -14.368 7.253 16.315 1.00 91.00 94 PHE A O 1
ATOM 772 N N . CYS A 1 95 ? -12.343 6.753 17.123 1.00 91.06 95 CYS A N 1
ATOM 773 C CA . CYS A 1 95 ? -12.738 5.493 17.767 1.00 91.06 95 CYS A CA 1
ATOM 774 C C . CYS A 1 95 ? -11.941 5.242 19.070 1.00 91.06 95 CYS A C 1
ATOM 776 O O . CYS A 1 95 ? -11.172 4.273 19.169 1.00 91.06 95 CYS A O 1
ATOM 778 N N . PRO A 1 96 ? -12.077 6.120 20.087 1.00 93.00 96 PRO A N 1
ATOM 779 C CA . PRO A 1 96 ? -11.267 6.085 21.308 1.00 93.00 96 PRO A CA 1
ATOM 780 C C . PRO A 1 96 ? -11.317 4.743 22.048 1.00 93.00 96 PRO A C 1
ATOM 782 O O . PRO A 1 96 ? -10.311 4.320 22.618 1.00 93.00 96 PRO A O 1
ATOM 785 N N . GLU A 1 97 ? -12.455 4.052 22.025 1.00 90.69 97 GLU A N 1
ATOM 786 C CA . GLU A 1 97 ? -12.639 2.720 22.607 1.00 90.69 97 GLU A CA 1
ATOM 787 C C . GLU A 1 97 ? -11.708 1.659 22.004 1.00 90.69 97 GLU A C 1
ATOM 789 O O . GLU A 1 97 ? -11.181 0.825 22.741 1.00 90.69 97 GLU A O 1
ATOM 794 N N . VAL A 1 98 ? -11.432 1.720 20.696 1.00 89.44 98 VAL A N 1
ATOM 795 C CA . VAL A 1 98 ? -10.529 0.772 20.028 1.00 89.44 98 VAL A CA 1
ATOM 796 C C . VAL A 1 98 ? -9.085 1.024 20.457 1.00 89.44 98 VAL A C 1
ATOM 798 O O . VAL A 1 98 ? -8.358 0.084 20.769 1.00 89.44 98 VAL A O 1
ATOM 801 N N . ILE A 1 99 ? -8.670 2.290 20.567 1.00 91.19 99 ILE A N 1
ATOM 802 C CA . ILE A 1 99 ? -7.334 2.635 21.076 1.00 91.19 99 ILE A CA 1
ATOM 803 C C . ILE A 1 99 ? -7.168 2.250 22.546 1.00 91.19 99 ILE A C 1
ATOM 805 O O . ILE A 1 99 ? -6.099 1.783 22.941 1.00 91.19 99 ILE A O 1
ATOM 809 N N . GLN A 1 100 ? -8.200 2.426 23.370 1.00 90.44 100 GLN A N 1
ATOM 810 C CA . GLN A 1 100 ? -8.161 1.985 24.766 1.00 90.44 100 GLN A CA 1
ATOM 811 C C . GLN A 1 100 ? -8.005 0.467 24.867 1.00 90.44 100 GLN A C 1
ATOM 813 O O . GLN A 1 100 ? -7.186 -0.003 25.657 1.00 90.44 100 GLN A O 1
ATOM 818 N N . LEU A 1 101 ? -8.729 -0.284 24.034 1.00 87.88 101 LEU A N 1
ATOM 819 C CA . LEU A 1 101 ? -8.570 -1.728 23.924 1.00 87.88 101 LEU A CA 1
ATOM 820 C C . LEU A 1 101 ? -7.145 -2.099 23.498 1.00 87.88 101 LEU A C 1
ATOM 822 O O . LEU A 1 101 ? -6.495 -2.873 24.189 1.00 87.88 101 LEU A O 1
ATOM 826 N N . PHE A 1 102 ? -6.616 -1.498 22.428 1.00 89.06 102 PHE A N 1
ATOM 827 C CA . PHE A 1 102 ? -5.247 -1.762 21.974 1.00 89.06 102 PHE A CA 1
ATOM 828 C C . PHE A 1 102 ? -4.219 -1.506 23.077 1.00 89.06 102 PHE A C 1
ATOM 830 O O . PHE A 1 102 ? -3.334 -2.327 23.290 1.00 89.06 102 PHE A O 1
ATOM 837 N N . LYS A 1 103 ? -4.367 -0.417 23.840 1.00 89.88 103 LYS A N 1
ATOM 838 C CA . LYS A 1 103 ? -3.484 -0.110 24.975 1.00 89.88 103 LYS A CA 1
ATOM 839 C C . LYS A 1 103 ? -3.596 -1.132 26.099 1.00 89.88 103 LYS A C 1
ATOM 841 O O . LYS A 1 103 ? -2.571 -1.520 26.651 1.00 89.88 103 LYS A O 1
ATOM 846 N N . ARG A 1 104 ? -4.813 -1.570 26.428 1.00 88.19 104 ARG A N 1
ATOM 847 C CA . ARG A 1 104 ? -5.057 -2.597 27.449 1.00 88.19 104 ARG A CA 1
ATOM 848 C C . ARG A 1 104 ? -4.418 -3.934 27.067 1.00 88.19 104 ARG A C 1
ATOM 850 O O . ARG A 1 104 ? -3.803 -4.561 27.920 1.00 88.19 104 ARG A O 1
ATOM 857 N N . GLU A 1 105 ? -4.517 -4.315 25.796 1.00 85.94 105 GLU A N 1
ATOM 858 C CA . GLU A 1 105 ? -3.967 -5.568 25.258 1.00 85.94 105 GLU A CA 1
ATOM 859 C C . GLU A 1 105 ? -2.493 -5.453 24.810 1.00 85.94 105 GLU A C 1
ATOM 861 O O . GLU A 1 105 ? -1.914 -6.411 24.300 1.00 85.94 105 GLU A O 1
ATOM 866 N N . GLY A 1 106 ? -1.859 -4.283 24.961 1.00 88.00 106 GLY A N 1
ATOM 867 C CA . GLY A 1 106 ? -0.466 -4.059 24.553 1.00 88.00 106 GLY A CA 1
ATOM 868 C C . GLY A 1 106 ? -0.222 -4.109 23.036 1.00 88.00 106 GLY A C 1
ATOM 869 O O . GLY A 1 106 ? 0.898 -4.371 22.595 1.00 88.00 106 GLY A O 1
ATOM 870 N N . VAL A 1 107 ? -1.248 -3.861 22.221 1.00 88.56 107 VAL A N 1
ATOM 871 C CA . VAL A 1 107 ? -1.166 -3.867 20.756 1.00 88.56 107 VAL A CA 1
ATOM 872 C C . VAL A 1 107 ? -0.738 -2.498 20.237 1.00 88.56 107 VAL A C 1
ATOM 874 O O . VAL A 1 107 ? -1.412 -1.492 20.442 1.00 88.56 107 VAL A O 1
ATOM 877 N N . LEU A 1 108 ? 0.370 -2.464 19.499 1.00 91.38 108 LEU A N 1
ATOM 878 C CA . LEU A 1 108 ? 0.825 -1.268 18.790 1.00 91.38 108 LEU A CA 1
ATOM 879 C C . LEU A 1 108 ? 0.222 -1.225 17.384 1.00 91.38 108 LEU A C 1
ATOM 881 O O . LEU A 1 108 ? 0.272 -2.223 16.661 1.00 91.38 108 LEU A O 1
ATOM 885 N N . VAL A 1 109 ? -0.261 -0.058 16.944 1.00 93.38 109 VAL A N 1
ATOM 886 C CA . VAL A 1 109 ? -0.828 0.112 15.589 1.00 93.38 109 VAL A CA 1
ATOM 887 C C . VAL A 1 109 ? 0.173 -0.244 14.485 1.00 93.38 109 VAL A C 1
ATOM 889 O O . VAL A 1 109 ? -0.198 -0.773 13.438 1.00 93.38 109 VAL A O 1
ATOM 892 N N . SER A 1 110 ? 1.468 -0.047 14.749 1.00 93.44 110 SER A N 1
ATOM 893 C CA . SER A 1 110 ? 2.563 -0.413 13.848 1.00 93.44 110 SER A CA 1
ATOM 894 C C . SER A 1 110 ? 2.576 -1.903 13.492 1.00 93.44 110 SE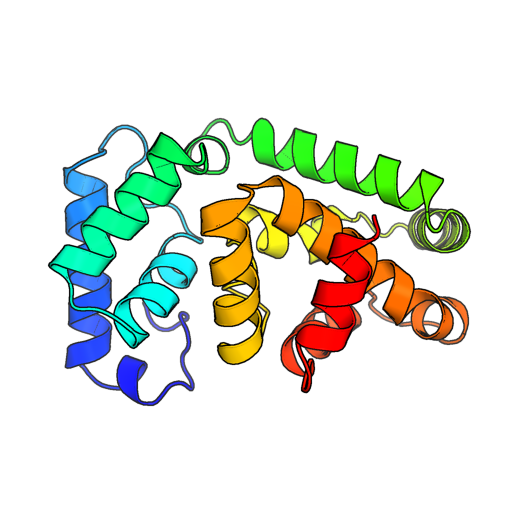R A C 1
ATOM 896 O O . SER A 1 110 ? 3.021 -2.270 12.406 1.00 93.44 110 SER A O 1
ATOM 898 N N . VAL A 1 111 ? 2.044 -2.780 14.34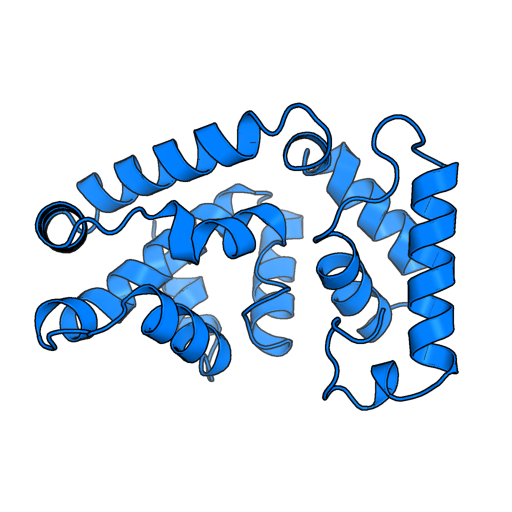6 1.00 90.19 111 VAL A N 1
ATOM 899 C CA . VAL A 1 111 ? 2.058 -4.232 14.127 1.00 90.19 111 VAL A CA 1
ATOM 900 C C . VAL A 1 111 ? 1.230 -4.649 12.906 1.00 90.19 111 VAL A C 1
ATOM 902 O O . VAL A 1 111 ? 1.584 -5.633 12.249 1.00 90.19 111 VAL A O 1
ATOM 905 N N . PHE A 1 112 ? 0.165 -3.909 12.587 1.00 90.12 112 PHE A N 1
ATOM 906 C CA . PHE A 1 112 ? -0.705 -4.186 11.439 1.00 90.12 112 PHE A CA 1
ATOM 907 C C . PHE A 1 112 ? -0.683 -3.075 10.382 1.00 90.12 112 PHE A C 1
ATOM 909 O O . PHE A 1 112 ? -0.776 -3.377 9.198 1.00 90.12 112 PHE A O 1
ATOM 916 N N . ALA A 1 113 ? -0.503 -1.810 10.773 1.00 94.44 113 ALA A N 1
ATOM 917 C CA . ALA A 1 113 ? -0.640 -0.684 9.853 1.00 94.44 113 ALA A CA 1
ATOM 918 C C . ALA A 1 113 ? 0.650 -0.330 9.098 1.00 94.44 113 ALA A C 1
ATOM 920 O O . ALA A 1 113 ? 0.586 0.345 8.074 1.00 94.44 113 ALA A O 1
ATOM 921 N N . THR A 1 114 ? 1.826 -0.798 9.544 1.00 94.06 114 THR A N 1
ATOM 922 C CA . THR A 1 114 ? 3.113 -0.474 8.890 1.00 94.06 114 THR A CA 1
ATOM 923 C C . THR A 1 114 ? 3.067 -0.748 7.390 1.00 94.06 114 THR A C 1
ATOM 925 O O . THR A 1 114 ? 3.466 0.093 6.592 1.00 94.06 114 THR A O 1
ATOM 928 N N . SER A 1 115 ? 2.556 -1.908 6.982 1.00 93.62 115 SER A N 1
ATOM 929 C CA . SER A 1 115 ? 2.468 -2.279 5.571 1.00 93.62 115 SER A CA 1
ATOM 930 C C . SER A 1 115 ? 1.398 -1.508 4.804 1.00 93.62 115 SER A C 1
ATOM 932 O O . SER A 1 115 ? 1.580 -1.291 3.608 1.00 93.62 115 SER A O 1
ATOM 934 N N . TRP A 1 116 ? 0.326 -1.056 5.453 1.00 96.25 116 TRP A N 1
ATOM 935 C CA . TRP A 1 116 ? -0.691 -0.216 4.818 1.00 96.25 116 TRP A CA 1
ATOM 936 C C . TRP A 1 116 ? -0.084 1.094 4.320 1.00 96.25 116 TRP A C 1
ATOM 938 O O . TRP A 1 116 ? -0.214 1.410 3.141 1.00 96.25 116 TRP A O 1
ATOM 948 N N . PHE A 1 117 ? 0.664 1.782 5.185 1.00 95.62 117 PHE A N 1
ATOM 949 C CA . PHE A 1 117 ? 1.343 3.032 4.845 1.00 95.62 117 PHE A CA 1
ATOM 950 C C . PHE A 1 117 ? 2.542 2.796 3.925 1.00 95.62 117 PHE A C 1
ATOM 952 O O . PHE A 1 117 ? 2.613 3.350 2.834 1.00 95.62 117 PHE A O 1
ATOM 959 N N . HIS A 1 118 ? 3.450 1.901 4.318 1.00 93.94 118 HIS A N 1
ATOM 960 C CA . HIS A 1 118 ? 4.707 1.663 3.606 1.00 93.94 118 HIS A CA 1
ATOM 961 C C . HIS A 1 118 ? 4.524 1.070 2.203 1.00 93.94 118 HIS A C 1
ATOM 963 O O . HIS A 1 118 ? 5.382 1.231 1.343 1.00 93.94 118 HIS A O 1
ATOM 969 N N . THR A 1 119 ? 3.426 0.348 1.956 1.00 95.56 119 THR A N 1
ATOM 970 C CA . THR A 1 119 ? 3.173 -0.287 0.653 1.00 95.56 119 THR A CA 1
ATOM 971 C C . THR A 1 119 ? 1.897 0.201 -0.019 1.00 95.56 119 THR A C 1
ATOM 973 O O . THR A 1 119 ? 1.455 -0.429 -0.977 1.00 95.56 119 THR A O 1
ATOM 976 N N . LEU A 1 120 ? 1.287 1.294 0.453 1.00 96.81 120 LEU A N 1
ATOM 977 C CA . LEU A 1 120 ? 0.027 1.816 -0.094 1.00 96.81 120 LEU A CA 1
ATOM 978 C C . LEU A 1 120 ? -1.045 0.715 -0.213 1.00 96.81 120 LEU A C 1
ATOM 980 O O . LEU A 1 120 ? -1.646 0.528 -1.269 1.00 96.81 120 LEU A O 1
ATOM 984 N N . PHE A 1 121 ? -1.198 -0.087 0.846 1.00 96.25 121 PHE A N 1
ATOM 985 C CA . PHE A 1 121 ? -2.067 -1.273 0.935 1.00 96.25 121 PHE A CA 1
ATOM 986 C C . PHE A 1 121 ? -1.766 -2.447 -0.019 1.00 96.25 121 PHE A C 1
ATOM 988 O O . PHE A 1 121 ? -2.358 -3.516 0.152 1.00 96.25 121 PHE A O 1
ATOM 995 N N . SER A 1 122 ? -0.819 -2.314 -0.954 1.00 95.06 122 SER A N 1
ATOM 996 C CA . SER A 1 122 ? -0.537 -3.319 -1.997 1.00 95.06 122 SER A CA 1
ATOM 997 C C . SER A 1 122 ? -0.065 -4.679 -1.476 1.00 95.06 122 SER A C 1
ATOM 999 O O . SER A 1 122 ? -0.166 -5.681 -2.182 1.00 95.06 122 SER A O 1
ATOM 1001 N N . ARG A 1 123 ? 0.459 -4.742 -0.247 1.00 92.94 123 ARG A N 1
ATOM 1002 C CA . ARG A 1 123 ? 0.938 -5.994 0.348 1.00 92.94 123 ARG A CA 1
ATOM 1003 C C . ARG A 1 123 ? -0.172 -6.890 0.888 1.00 92.94 123 ARG A C 1
ATOM 1005 O O . ARG A 1 123 ? -0.102 -8.104 0.709 1.00 92.94 123 ARG A O 1
ATOM 1012 N N . ASP A 1 124 ? -1.128 -6.305 1.603 1.00 88.88 124 ASP A N 1
ATOM 1013 C CA . ASP A 1 124 ? -2.050 -7.055 2.466 1.00 88.88 124 ASP A CA 1
ATOM 1014 C C . ASP A 1 124 ? -3.509 -6.987 2.002 1.00 88.88 124 ASP A C 1
ATOM 1016 O O . ASP A 1 124 ? -4.368 -7.618 2.613 1.00 88.88 124 ASP A O 1
ATOM 1020 N N . SER A 1 125 ? -3.803 -6.261 0.922 1.00 91.06 125 SER A N 1
ATOM 1021 C CA . SER A 1 125 ? -5.173 -6.066 0.432 1.00 91.06 125 SER A CA 1
ATOM 1022 C C . SER A 1 125 ? -5.406 -6.705 -0.932 1.00 91.06 125 SER A C 1
ATOM 1024 O O . SER A 1 125 ? -4.467 -6.987 -1.678 1.00 91.06 125 SER A O 1
ATOM 1026 N N . GLN A 1 126 ? -6.675 -6.934 -1.272 1.00 90.44 126 GLN A N 1
ATOM 1027 C CA . GLN A 1 126 ? -7.045 -7.449 -2.590 1.00 90.44 126 GLN A CA 1
ATOM 1028 C C . GLN A 1 126 ? -6.694 -6.460 -3.710 1.00 90.44 126 GLN A C 1
ATOM 1030 O O . GLN A 1 126 ? -6.851 -5.252 -3.548 1.00 90.44 126 GLN A O 1
ATOM 1035 N N . LEU A 1 127 ? -6.308 -6.984 -4.880 1.00 90.69 127 LEU A N 1
ATOM 1036 C CA . LEU A 1 127 ? -5.953 -6.184 -6.059 1.00 90.69 127 LEU A CA 1
ATOM 1037 C C . LEU A 1 127 ? -7.020 -5.134 -6.404 1.00 90.69 127 LEU A C 1
ATOM 1039 O O . LEU A 1 127 ? -6.688 -3.967 -6.577 1.00 90.69 127 LEU A O 1
ATOM 1043 N N . VAL A 1 128 ? -8.294 -5.540 -6.443 1.00 92.62 128 VAL A N 1
ATOM 1044 C CA . VAL A 1 128 ? -9.414 -4.651 -6.794 1.00 92.62 128 VAL A CA 1
ATOM 1045 C C . VAL A 1 128 ? -9.534 -3.493 -5.799 1.00 92.62 128 VAL A C 1
ATOM 1047 O O . VAL A 1 128 ? -9.723 -2.352 -6.206 1.00 92.62 128 VAL A O 1
ATOM 1050 N N . PHE A 1 129 ? -9.366 -3.759 -4.500 1.00 95.12 129 PHE A N 1
ATOM 1051 C CA . PHE A 1 129 ? -9.366 -2.715 -3.476 1.00 95.12 129 PHE A CA 1
ATOM 1052 C C . PHE A 1 129 ? -8.209 -1.732 -3.666 1.00 95.12 129 PHE A C 1
ATOM 1054 O O . PHE A 1 129 ? -8.425 -0.524 -3.663 1.00 95.12 129 PHE A O 1
ATOM 1061 N N . VAL A 1 130 ? -6.995 -2.248 -3.878 1.00 95.69 130 VAL A N 1
ATOM 1062 C CA . VAL A 1 130 ? -5.796 -1.419 -4.059 1.00 95.69 130 VAL A CA 1
ATOM 1063 C C . VAL A 1 130 ? -5.928 -0.537 -5.298 1.00 95.69 130 VAL A C 1
ATOM 1065 O O . VAL A 1 130 ? -5.625 0.644 -5.219 1.00 95.69 130 VAL A O 1
ATOM 1068 N N . GLN A 1 131 ? -6.432 -1.071 -6.413 1.00 94.56 131 GLN A N 1
ATOM 1069 C CA . GLN A 1 131 ? -6.647 -0.298 -7.640 1.00 94.56 131 GLN A CA 1
ATOM 1070 C C . GLN A 1 131 ? -7.635 0.856 -7.424 1.00 94.56 131 GLN A C 1
ATOM 1072 O O . GLN A 1 131 ? -7.318 1.991 -7.761 1.00 94.56 131 GLN A O 1
ATOM 1077 N N . ARG A 1 132 ? -8.782 0.597 -6.781 1.00 96.62 132 ARG A N 1
ATOM 1078 C CA . ARG A 1 132 ? -9.777 1.642 -6.480 1.00 96.62 132 ARG A CA 1
ATOM 1079 C C . ARG A 1 132 ? -9.257 2.689 -5.499 1.00 96.62 132 ARG A C 1
ATOM 1081 O O . ARG A 1 132 ? -9.506 3.876 -5.681 1.00 96.62 132 ARG A O 1
ATOM 1088 N N . LEU A 1 133 ? -8.505 2.268 -4.483 1.00 97.50 133 LEU A N 1
ATOM 1089 C CA . LEU A 1 133 ? -7.820 3.189 -3.577 1.00 97.50 133 LEU A CA 1
ATOM 1090 C C . LEU A 1 133 ? -6.798 4.048 -4.333 1.00 97.50 133 LEU A C 1
ATOM 1092 O O . LEU A 1 133 ? -6.683 5.245 -4.073 1.00 97.50 133 LEU A O 1
ATOM 1096 N N . TRP A 1 134 ? -6.062 3.447 -5.269 1.00 97.69 134 TRP A N 1
ATOM 1097 C CA . TRP A 1 134 ? -5.035 4.138 -6.038 1.00 97.69 134 TRP A CA 1
ATOM 1098 C C . TRP A 1 134 ? -5.608 5.158 -7.020 1.00 97.69 134 TRP A C 1
ATOM 1100 O O . TRP A 1 134 ? -5.010 6.219 -7.171 1.00 97.69 134 TRP A O 1
ATOM 1110 N N . ASP A 1 135 ? -6.789 4.907 -7.593 1.00 96.81 135 ASP A N 1
ATOM 1111 C CA . ASP A 1 135 ? -7.511 5.901 -8.400 1.00 96.81 135 ASP A CA 1
ATOM 1112 C C . ASP A 1 135 ? -7.695 7.221 -7.625 1.00 96.81 135 ASP A C 1
ATOM 1114 O O . ASP A 1 135 ? -7.467 8.307 -8.159 1.00 96.81 135 ASP A O 1
ATOM 1118 N N . ILE A 1 136 ? -8.056 7.130 -6.340 1.00 97.88 136 ILE A N 1
ATOM 1119 C CA . ILE A 1 136 ? -8.246 8.297 -5.467 1.00 97.88 136 ILE A CA 1
ATOM 1120 C C . ILE A 1 136 ? -6.895 8.851 -5.003 1.00 97.88 136 ILE A C 1
ATOM 1122 O O . ILE A 1 136 ? -6.706 10.063 -4.976 1.00 97.88 136 ILE A O 1
ATOM 1126 N N . PHE A 1 137 ? -5.933 7.987 -4.672 1.00 98.06 137 PHE A N 1
ATOM 1127 C CA . PHE A 1 137 ? -4.585 8.395 -4.257 1.00 98.06 137 PHE A CA 1
ATOM 1128 C C . PHE A 1 137 ? -3.888 9.239 -5.322 1.00 98.06 137 PHE A C 1
ATOM 1130 O O . PHE A 1 137 ? -3.272 10.247 -4.987 1.00 98.06 137 PHE A O 1
ATOM 1137 N N . PHE A 1 138 ? -4.018 8.888 -6.602 1.00 96.81 138 PHE A N 1
ATOM 1138 C CA . PHE A 1 138 ? -3.418 9.687 -7.665 1.00 96.81 138 PHE A CA 1
ATOM 1139 C C . PHE A 1 138 ? -4.037 11.089 -7.778 1.00 96.81 138 PHE A C 1
ATOM 1141 O O . PHE A 1 138 ? -3.350 12.010 -8.217 1.00 96.81 138 PHE A O 1
ATOM 1148 N N . ASN A 1 139 ? -5.281 11.279 -7.328 1.00 95.62 139 ASN A N 1
ATOM 1149 C CA . ASN A 1 139 ? -5.955 12.577 -7.303 1.00 95.62 139 ASN A CA 1
ATOM 1150 C C . ASN A 1 139 ? -5.712 13.372 -6.002 1.00 95.62 139 ASN A C 1
ATOM 1152 O O . ASN A 1 139 ? -5.470 14.573 -6.049 1.00 95.62 139 ASN A O 1
ATOM 1156 N N . GLU A 1 140 ? -5.779 12.718 -4.839 1.00 95.19 140 GLU A N 1
ATOM 1157 C CA . GLU A 1 140 ? -5.803 13.367 -3.512 1.00 95.19 140 GLU A CA 1
ATOM 1158 C C . GLU A 1 140 ? -4.511 13.186 -2.696 1.00 95.19 140 GLU A C 1
ATOM 1160 O O . GLU A 1 140 ? -4.380 13.700 -1.578 1.00 95.19 140 GLU A O 1
ATOM 1165 N N . GLY A 1 141 ? -3.553 12.436 -3.233 1.00 94.69 141 GLY A N 1
ATOM 1166 C CA . GLY A 1 141 ? -2.283 12.126 -2.593 1.00 94.69 141 GLY A CA 1
ATOM 1167 C C . GLY A 1 141 ? -2.415 11.216 -1.372 1.00 94.69 141 GLY A C 1
ATOM 1168 O O . GLY A 1 141 ? -3.384 10.478 -1.201 1.00 94.69 141 GLY A O 1
ATOM 1169 N N . PHE A 1 142 ? -1.418 11.263 -0.486 1.00 93.00 142 PHE A N 1
ATOM 1170 C CA . PHE A 1 142 ? -1.291 10.323 0.636 1.00 93.00 142 PHE A CA 1
ATOM 1171 C C . PHE A 1 142 ? -2.412 10.436 1.691 1.00 93.00 142 PHE A C 1
ATOM 1173 O O . PHE A 1 142 ? -2.630 9.513 2.477 1.00 93.00 142 PHE A O 1
ATOM 1180 N N . SER A 1 143 ? -3.181 11.530 1.682 1.00 94.25 143 SER A N 1
ATOM 1181 C CA . SER A 1 143 ? -4.300 11.762 2.607 1.00 94.25 143 SER A CA 1
ATOM 1182 C C . SER A 1 143 ? -5.348 10.639 2.583 1.00 94.25 143 SER A C 1
ATOM 1184 O O . SER A 1 143 ? -5.898 10.275 3.625 1.00 94.25 143 SER A O 1
ATOM 1186 N N . ILE A 1 144 ? -5.623 10.049 1.412 1.00 96.94 144 ILE A N 1
ATOM 1187 C CA . ILE A 1 144 ? -6.605 8.964 1.299 1.00 96.94 144 ILE A CA 1
ATOM 1188 C C . ILE A 1 144 ? -6.105 7.667 1.937 1.00 96.94 144 ILE A C 1
ATOM 1190 O O . ILE A 1 144 ? -6.909 6.910 2.475 1.00 96.94 144 ILE A O 1
ATOM 1194 N N . ILE A 1 145 ? -4.791 7.418 1.951 1.00 96.56 145 ILE A N 1
ATOM 1195 C CA . ILE A 1 145 ? -4.197 6.232 2.587 1.00 96.56 145 ILE A CA 1
ATOM 1196 C C . ILE A 1 145 ? -4.476 6.264 4.091 1.00 96.56 145 ILE A C 1
ATOM 1198 O O . ILE A 1 145 ? -4.932 5.272 4.660 1.00 96.56 145 ILE A O 1
ATOM 1202 N N . PHE A 1 146 ? -4.295 7.431 4.714 1.00 94.88 146 PHE A N 1
ATOM 1203 C CA . PHE A 1 146 ? -4.639 7.658 6.117 1.00 94.88 146 PHE A CA 1
ATOM 1204 C C . PHE A 1 146 ? -6.121 7.463 6.403 1.00 94.88 146 PHE A C 1
ATOM 1206 O O . PHE A 1 146 ? -6.478 6.679 7.281 1.00 94.88 146 PHE A O 1
ATOM 1213 N N . ARG A 1 147 ? -6.989 8.156 5.660 1.00 96.50 147 ARG A N 1
ATOM 1214 C CA . ARG A 1 147 ? -8.439 8.075 5.874 1.00 96.50 147 ARG A CA 1
ATOM 1215 C C . ARG A 1 147 ? -8.965 6.660 5.667 1.00 96.50 147 ARG A C 1
ATOM 1217 O O . ARG A 1 147 ? -9.794 6.196 6.439 1.00 96.50 147 ARG A O 1
ATOM 1224 N N . THR A 1 148 ? -8.411 5.936 4.698 1.00 97.12 148 THR A N 1
ATOM 1225 C CA . THR A 1 148 ? -8.727 4.524 4.460 1.00 97.12 148 THR A CA 1
ATOM 1226 C C . THR A 1 148 ? -8.305 3.643 5.632 1.00 97.12 148 THR A C 1
ATOM 1228 O O . THR A 1 148 ? -9.085 2.800 6.069 1.00 97.12 148 THR A O 1
ATOM 1231 N N . ALA A 1 149 ? -7.109 3.853 6.192 1.00 96.12 149 ALA A N 1
ATOM 1232 C CA . ALA A 1 149 ? -6.666 3.128 7.382 1.00 96.12 149 ALA A CA 1
ATOM 1233 C C . ALA A 1 149 ? -7.592 3.377 8.585 1.00 96.12 149 ALA A C 1
ATOM 1235 O O . ALA A 1 149 ? -7.913 2.437 9.309 1.00 96.12 149 ALA A O 1
ATOM 1236 N N . VAL A 1 150 ? -8.048 4.619 8.789 1.00 95.69 150 VAL A N 1
ATOM 1237 C CA . VAL A 1 150 ? -8.981 4.967 9.876 1.00 95.69 150 VAL A CA 1
ATOM 1238 C C . VAL A 1 150 ? -10.350 4.333 9.635 1.00 95.69 150 VAL A C 1
ATOM 1240 O O . VAL A 1 150 ? -10.868 3.661 10.525 1.00 95.69 150 VAL A O 1
ATOM 1243 N N . ALA A 1 151 ? -10.899 4.464 8.425 1.00 95.50 151 ALA A N 1
ATOM 1244 C CA . ALA A 1 151 ? -12.175 3.861 8.047 1.00 95.50 151 ALA A CA 1
ATOM 1245 C C . ALA A 1 151 ? -12.178 2.340 8.267 1.00 95.50 151 ALA A C 1
ATOM 1247 O O . ALA A 1 151 ? -13.128 1.809 8.829 1.00 95.50 151 ALA A O 1
ATOM 1248 N N . LEU A 1 152 ? -11.091 1.640 7.920 1.00 94.25 152 LEU A N 1
ATOM 1249 C CA . LEU A 1 152 ? -10.967 0.197 8.163 1.00 94.25 152 LEU A CA 1
ATOM 1250 C C . LEU A 1 152 ? -11.067 -0.179 9.644 1.00 94.25 152 LEU A C 1
ATOM 1252 O O . LEU A 1 152 ? -11.654 -1.208 9.974 1.00 94.25 152 LEU A O 1
ATOM 1256 N N . VAL A 1 153 ? -10.490 0.626 10.538 1.00 92.75 153 VAL A N 1
ATOM 1257 C CA . VAL A 1 153 ? -10.568 0.369 11.982 1.00 92.75 153 VAL A CA 1
ATOM 1258 C C . VAL A 1 153 ? -11.959 0.693 12.521 1.00 92.75 153 VAL A C 1
ATOM 1260 O O . VAL A 1 153 ? -12.474 -0.073 13.332 1.00 92.75 153 VAL A O 1
ATOM 1263 N N . ILE A 1 154 ? -12.585 1.776 12.050 1.00 91.62 154 ILE A N 1
ATOM 1264 C CA . ILE A 1 154 ? -13.954 2.150 12.435 1.00 91.62 154 ILE A CA 1
ATOM 1265 C C . ILE A 1 154 ? -14.946 1.058 12.030 1.00 91.62 154 ILE A C 1
ATOM 1267 O O . ILE A 1 154 ? -15.723 0.608 12.864 1.00 91.62 154 ILE A O 1
ATOM 1271 N N . GLU A 1 155 ? -14.887 0.577 10.790 1.00 89.94 155 GLU A N 1
ATOM 1272 C CA . GLU A 1 155 ? -15.779 -0.483 10.299 1.00 89.94 155 GLU A CA 1
ATOM 1273 C C . GLU A 1 155 ? -15.556 -1.814 11.037 1.00 89.94 155 GLU A C 1
ATOM 1275 O O . GLU A 1 155 ? -16.478 -2.605 11.221 1.00 89.94 155 GLU A O 1
ATOM 1280 N N . ALA A 1 156 ? -14.333 -2.063 11.513 1.00 88.06 156 ALA A N 1
ATOM 1281 C CA . ALA A 1 156 ? -14.004 -3.245 12.303 1.00 88.06 156 ALA A CA 1
ATOM 1282 C C . ALA A 1 156 ? -14.286 -3.097 13.808 1.00 88.06 156 ALA A C 1
ATOM 1284 O O . ALA A 1 156 ? -14.169 -4.084 14.537 1.00 88.06 156 ALA A O 1
ATOM 1285 N N . LYS A 1 157 ? -14.632 -1.897 14.289 1.00 86.62 157 LYS A N 1
ATOM 1286 C CA . LYS A 1 157 ? -14.746 -1.562 15.716 1.00 86.62 157 LYS A CA 1
ATOM 1287 C C . LYS A 1 157 ? -15.610 -2.555 16.482 1.00 86.62 157 LYS A C 1
ATOM 1289 O O . LYS A 1 157 ? -15.157 -3.098 17.485 1.00 86.62 157 LYS A O 1
ATOM 1294 N N . ASP A 1 158 ? -16.833 -2.796 16.014 1.00 84.31 158 ASP A N 1
ATOM 1295 C CA . ASP A 1 158 ? -17.797 -3.622 16.744 1.00 84.31 158 ASP A CA 1
ATOM 1296 C C . ASP A 1 158 ? -17.304 -5.068 16.872 1.00 84.31 158 ASP A C 1
ATOM 1298 O O . ASP A 1 158 ? -17.448 -5.684 17.926 1.00 84.31 158 ASP A O 1
ATOM 1302 N N . LEU A 1 159 ? -16.637 -5.589 15.837 1.00 82.75 159 LEU A N 1
ATOM 1303 C CA . LEU A 1 159 ? -16.026 -6.918 15.863 1.00 82.75 159 LEU A CA 1
ATOM 1304 C C . LEU A 1 159 ? -14.810 -6.970 16.793 1.00 82.75 159 LEU A C 1
ATOM 1306 O O . LEU A 1 159 ? -14.675 -7.910 17.571 1.00 82.75 159 LEU A O 1
ATOM 1310 N N . ILE A 1 160 ? -13.945 -5.958 16.739 1.00 81.88 160 ILE A N 1
ATOM 1311 C CA . ILE A 1 160 ? -12.735 -5.878 17.564 1.00 81.88 160 ILE A CA 1
ATOM 1312 C C . ILE A 1 160 ? -13.078 -5.746 19.054 1.00 81.88 160 ILE A C 1
ATOM 1314 O O . ILE A 1 160 ? -12.377 -6.301 19.891 1.00 81.88 160 ILE A O 1
ATOM 1318 N N . VAL A 1 161 ? -14.146 -5.018 19.391 1.00 77.69 161 VAL A N 1
ATOM 1319 C CA . VAL A 1 161 ? -14.585 -4.826 20.780 1.00 77.69 161 VAL A CA 1
ATOM 1320 C C . VAL A 1 161 ? -15.370 -6.034 21.300 1.00 77.69 161 VAL A C 1
ATOM 1322 O O . VAL A 1 161 ? -15.224 -6.387 22.469 1.00 77.69 161 VAL A O 1
ATOM 1325 N N . ALA A 1 162 ? -16.211 -6.656 20.466 1.00 73.50 162 ALA A N 1
ATOM 1326 C CA . ALA A 1 162 ? -17.079 -7.756 20.891 1.00 73.50 162 ALA A CA 1
ATOM 1327 C C . ALA A 1 162 ? -16.349 -9.096 21.030 1.00 73.50 162 ALA A C 1
ATOM 1329 O O . ALA A 1 162 ? -16.721 -9.909 21.877 1.00 73.50 162 ALA A O 1
ATOM 1330 N N . TYR A 1 163 ? -15.339 -9.346 20.200 1.00 62.88 163 TYR A N 1
ATOM 1331 C CA . TYR A 1 163 ? -14.588 -10.592 20.225 1.00 62.88 163 TYR A CA 1
ATOM 1332 C C . TYR A 1 163 ? -13.235 -10.338 20.879 1.00 62.88 163 TYR A C 1
ATOM 1334 O O . TYR A 1 163 ? -12.538 -9.400 20.513 1.00 62.88 163 TYR A O 1
ATOM 1342 N N . ASP A 1 164 ? -12.851 -11.179 21.839 1.00 61.19 164 ASP A N 1
ATOM 1343 C CA . ASP A 1 164 ? -11.471 -11.277 22.322 1.00 61.19 164 ASP A CA 1
ATOM 1344 C C . ASP A 1 164 ? -10.599 -11.767 21.157 1.00 61.19 164 ASP A C 1
ATOM 1346 O O . ASP A 1 164 ? -10.379 -12.965 20.953 1.00 61.19 164 ASP A O 1
ATOM 1350 N N . VAL A 1 165 ? -10.251 -10.838 20.263 1.00 60.41 165 VAL A N 1
ATOM 1351 C CA . VAL A 1 165 ? -9.536 -11.138 19.031 1.00 60.41 165 VAL A CA 1
ATOM 1352 C C . VAL A 1 165 ? -8.127 -11.542 19.442 1.00 60.41 165 VAL A C 1
ATOM 1354 O O . VAL A 1 165 ? -7.263 -10.686 19.610 1.00 60.41 165 VAL A O 1
ATOM 1357 N N . GLY A 1 166 ? -7.885 -12.851 19.575 1.00 62.91 166 GLY A N 1
ATOM 1358 C CA . GLY A 1 166 ? -6.614 -13.394 20.075 1.00 62.91 166 GLY A CA 1
ATOM 1359 C C . GLY A 1 166 ? -5.359 -12.860 19.367 1.00 62.91 166 GLY A C 1
ATOM 1360 O O . GLY A 1 166 ? -4.270 -12.901 19.930 1.00 62.91 166 GLY A O 1
ATOM 1361 N N . SER A 1 167 ? -5.500 -12.315 18.152 1.00 75.06 167 SER A N 1
ATOM 1362 C CA . SER A 1 167 ? -4.493 -11.464 17.513 1.00 75.06 167 SER A CA 1
ATOM 1363 C C . SER A 1 167 ? -5.155 -10.452 16.568 1.00 75.06 167 SER A C 1
ATOM 1365 O O . SER A 1 167 ? -5.518 -10.776 15.435 1.00 75.06 167 SER A O 1
ATOM 1367 N N . ILE A 1 168 ? -5.275 -9.192 17.007 1.00 79.12 168 ILE A N 1
ATOM 1368 C CA . ILE A 1 168 ? -5.736 -8.049 16.184 1.00 79.12 168 ILE A CA 1
ATOM 1369 C C . ILE A 1 168 ? -4.950 -7.946 14.867 1.00 79.12 168 ILE A C 1
ATOM 1371 O O . ILE A 1 168 ? -5.500 -7.613 13.817 1.00 79.12 168 ILE A O 1
ATOM 1375 N N . LYS A 1 169 ? -3.658 -8.287 14.904 1.00 78.62 169 LYS A N 1
ATOM 1376 C CA . LYS A 1 169 ? -2.803 -8.343 13.717 1.00 78.62 169 LYS A CA 1
ATOM 1377 C C . LYS A 1 169 ? -3.331 -9.329 12.678 1.00 78.62 169 LYS A C 1
ATOM 1379 O O . LYS A 1 169 ? -3.389 -8.998 11.495 1.00 78.62 169 LYS A O 1
ATOM 1384 N N . ASP A 1 170 ? -3.675 -10.537 13.111 1.00 81.44 170 ASP A N 1
ATOM 1385 C CA . ASP A 1 170 ? -4.147 -11.584 12.208 1.00 81.44 170 ASP A CA 1
ATOM 1386 C C . ASP A 1 170 ? -5.551 -11.274 11.697 1.00 81.44 170 ASP A C 1
ATOM 1388 O O . ASP A 1 170 ? -5.822 -11.499 10.518 1.00 81.44 170 ASP A O 1
ATOM 1392 N N . TYR A 1 171 ? -6.395 -10.658 12.532 1.00 85.88 171 TYR A N 1
ATOM 1393 C CA . TYR A 1 171 ? -7.678 -10.124 12.085 1.00 85.88 171 TYR A CA 1
ATOM 1394 C C . TYR A 1 171 ? -7.496 -9.143 10.931 1.00 85.88 171 TYR A C 1
ATOM 1396 O O . TYR A 1 171 ? -8.039 -9.376 9.856 1.00 85.88 171 TYR A O 1
ATOM 1404 N N . PHE A 1 172 ? -6.692 -8.090 11.102 1.00 85.88 172 PHE A N 1
ATOM 1405 C CA . PHE A 1 172 ? -6.529 -7.086 10.052 1.00 85.88 172 PHE A CA 1
ATOM 1406 C C . PHE A 1 172 ? -5.879 -7.649 8.791 1.00 85.88 172 PHE A C 1
ATOM 1408 O O . PHE A 1 172 ? -6.278 -7.279 7.692 1.00 85.88 172 PHE A O 1
ATOM 1415 N N . LYS A 1 173 ? -4.949 -8.597 8.933 1.00 81.06 173 LYS A N 1
ATOM 1416 C CA . LYS A 1 173 ? -4.354 -9.310 7.798 1.00 81.06 173 LYS A CA 1
ATOM 1417 C C . LYS A 1 173 ? -5.391 -10.100 6.991 1.00 81.06 173 LYS A C 1
ATOM 1419 O O . LYS A 1 173 ? -5.268 -10.185 5.774 1.00 81.06 173 LYS A O 1
ATOM 1424 N N . ILE A 1 174 ? -6.380 -10.702 7.651 1.00 83.06 174 ILE A N 1
ATOM 1425 C CA . ILE A 1 174 ? -7.465 -11.433 6.985 1.00 83.06 174 ILE A CA 1
ATOM 1426 C C . ILE A 1 174 ? -8.500 -10.447 6.438 1.00 83.06 174 ILE A C 1
ATOM 1428 O O . ILE A 1 174 ? -8.906 -10.573 5.285 1.00 83.06 174 ILE A O 1
ATOM 1432 N N . ALA A 1 175 ? -8.906 -9.453 7.225 1.00 84.25 175 ALA A N 1
ATOM 1433 C CA . ALA A 1 175 ? -9.963 -8.509 6.882 1.00 84.25 175 ALA A CA 1
ATOM 1434 C C . ALA A 1 175 ? -9.652 -7.744 5.590 1.00 84.25 175 ALA A C 1
ATOM 1436 O O . ALA A 1 175 ? -10.486 -7.718 4.688 1.00 84.25 175 ALA A O 1
ATOM 1437 N N . THR A 1 176 ? -8.431 -7.217 5.435 1.00 83.00 176 THR A N 1
ATOM 1438 C CA . THR A 1 176 ? -8.025 -6.494 4.214 1.00 83.00 176 THR A CA 1
ATOM 1439 C C . THR A 1 176 ? -8.018 -7.382 2.967 1.00 83.00 176 THR A C 1
ATOM 1441 O O . THR A 1 176 ? -8.238 -6.906 1.852 1.00 83.00 176 THR A O 1
ATOM 1444 N N . GLN A 1 177 ? -7.830 -8.693 3.142 1.00 83.69 177 GLN A N 1
ATOM 1445 C CA . GLN A 1 177 ? -7.906 -9.685 2.069 1.00 83.69 177 GLN A CA 1
ATOM 1446 C C . GLN A 1 177 ? -9.333 -10.116 1.731 1.00 83.69 177 GLN A C 1
ATOM 1448 O O . GLN A 1 177 ? -9.503 -10.823 0.744 1.00 83.69 177 GLN A O 1
ATOM 1453 N N . HIS A 1 178 ? -10.344 -9.721 2.507 1.00 84.94 178 HIS A N 1
ATOM 1454 C CA . HIS A 1 178 ? -11.747 -10.100 2.303 1.00 84.94 178 HIS A CA 1
ATOM 1455 C C . HIS A 1 178 ? -12.661 -8.895 2.042 1.00 84.94 178 HIS A C 1
ATOM 1457 O O . HIS A 1 178 ? -13.882 -9.039 2.058 1.00 84.94 178 HIS A O 1
ATOM 1463 N N . ILE A 1 179 ? -12.097 -7.715 1.761 1.00 84.19 179 ILE A N 1
ATOM 1464 C CA . ILE A 1 179 ? -12.870 -6.544 1.329 1.00 84.19 179 ILE A CA 1
ATOM 1465 C C . ILE A 1 179 ? -13.448 -6.828 -0.063 1.00 84.19 179 ILE A C 1
ATOM 1467 O O . ILE A 1 179 ? -12.780 -6.634 -1.074 1.00 84.19 179 ILE A O 1
ATOM 1471 N N . THR A 1 180 ? -14.692 -7.304 -0.116 1.00 78.12 180 THR A N 1
ATOM 1472 C CA . THR A 1 180 ? -15.382 -7.666 -1.366 1.00 78.12 180 THR A CA 1
ATOM 1473 C C . THR A 1 180 ? -15.947 -6.460 -2.105 1.00 78.12 180 THR A C 1
ATOM 1475 O O . THR A 1 180 ? -16.044 -6.485 -3.329 1.00 78.12 180 THR A O 1
ATOM 1478 N N . ASN A 1 181 ? -16.305 -5.399 -1.377 1.00 88.19 181 ASN A N 1
ATOM 1479 C CA . ASN A 1 181 ? -16.766 -4.140 -1.945 1.00 88.19 181 ASN A CA 1
ATOM 1480 C C . ASN A 1 181 ? -15.895 -2.978 -1.438 1.00 88.19 181 ASN A C 1
ATOM 1482 O O . ASN A 1 181 ? -16.148 -2.463 -0.344 1.00 88.19 181 ASN A O 1
ATOM 1486 N N . PRO A 1 182 ? -14.888 -2.547 -2.222 1.00 92.38 182 PRO A N 1
ATOM 1487 C CA . PRO A 1 182 ? -14.026 -1.422 -1.867 1.00 92.38 182 PRO A CA 1
ATOM 1488 C C . PRO A 1 182 ? -14.790 -0.139 -1.551 1.00 92.38 182 PRO A C 1
ATOM 1490 O O . PRO A 1 182 ? -14.385 0.610 -0.667 1.00 92.38 182 PRO A O 1
ATOM 1493 N N . GLU A 1 183 ? -15.918 0.091 -2.223 1.00 93.00 183 GLU A N 1
ATOM 1494 C CA . GLU A 1 183 ? -16.677 1.337 -2.121 1.00 93.00 183 GLU A CA 1
ATOM 1495 C C . GLU A 1 183 ? -17.253 1.559 -0.717 1.00 93.00 183 GLU A C 1
ATOM 1497 O O . GLU A 1 183 ? -17.450 2.703 -0.325 1.00 93.00 183 GLU A O 1
ATOM 1502 N N . ILE A 1 184 ? -17.489 0.507 0.077 1.00 91.31 184 ILE A N 1
ATOM 1503 C CA . ILE A 1 184 ? -17.947 0.669 1.468 1.00 91.31 184 ILE A CA 1
ATOM 1504 C C . ILE A 1 184 ? -16.879 1.412 2.279 1.00 91.31 184 ILE A C 1
ATOM 1506 O O . ILE A 1 184 ? -17.154 2.454 2.872 1.00 91.31 184 ILE A O 1
ATOM 1510 N N . ILE A 1 185 ? -15.643 0.913 2.232 1.00 94.31 185 ILE A N 1
ATOM 1511 C CA . ILE A 1 185 ? -14.514 1.491 2.964 1.00 94.31 185 ILE A CA 1
ATOM 1512 C C . ILE A 1 185 ? -14.114 2.842 2.369 1.00 94.31 185 ILE A C 1
ATOM 1514 O O . ILE A 1 185 ? -13.884 3.791 3.112 1.00 94.31 185 ILE A O 1
ATOM 1518 N N . LEU A 1 186 ? -14.047 2.957 1.040 1.00 95.56 186 LEU A N 1
ATOM 1519 C CA . LEU A 1 186 ? -13.595 4.185 0.382 1.00 95.56 186 LEU A CA 1
ATOM 1520 C C . LEU A 1 186 ? -14.598 5.335 0.560 1.00 95.56 186 LEU A C 1
ATOM 1522 O O . LEU A 1 186 ? -14.185 6.455 0.849 1.00 95.56 186 LEU A O 1
ATOM 1526 N N . ASN A 1 187 ? -15.909 5.079 0.499 1.00 95.44 187 ASN A N 1
ATOM 1527 C CA . ASN A 1 187 ? -16.907 6.117 0.780 1.00 95.44 187 ASN A CA 1
ATOM 1528 C C . ASN A 1 187 ? -16.944 6.519 2.258 1.00 95.44 187 ASN A C 1
ATOM 1530 O O . ASN A 1 187 ? -17.282 7.662 2.562 1.00 95.44 187 ASN A O 1
ATOM 1534 N N . ALA A 1 188 ? -16.632 5.602 3.180 1.00 94.31 188 ALA A N 1
ATOM 1535 C CA . ALA A 1 188 ? -16.441 5.951 4.585 1.00 94.31 188 ALA A CA 1
ATOM 1536 C C . ALA A 1 188 ? -15.187 6.822 4.759 1.00 94.31 188 ALA A C 1
ATOM 1538 O O . ALA A 1 188 ? -15.262 7.873 5.389 1.00 94.31 188 ALA A O 1
ATOM 1539 N N . ALA A 1 189 ? -14.073 6.447 4.123 1.00 96.00 189 ALA A N 1
ATOM 1540 C CA . ALA A 1 189 ? -12.820 7.196 4.154 1.00 96.00 189 ALA A CA 1
ATOM 1541 C C . ALA A 1 189 ? -12.974 8.629 3.625 1.00 96.00 189 ALA A C 1
ATOM 1543 O O . ALA A 1 189 ? -12.443 9.555 4.220 1.00 96.00 189 ALA A O 1
ATOM 1544 N N . LEU A 1 190 ? -13.739 8.840 2.551 1.00 94.06 190 LEU A N 1
ATOM 1545 C CA . LEU A 1 190 ? -13.965 10.173 1.977 1.00 94.06 190 LEU A CA 1
ATOM 1546 C C . LEU A 1 190 ? -14.793 11.118 2.869 1.00 94.06 190 LEU A C 1
ATOM 1548 O O . LEU A 1 190 ? -14.861 12.310 2.578 1.00 94.06 190 LEU A O 1
ATOM 1552 N N . LYS A 1 191 ? -15.435 10.608 3.928 1.00 92.12 191 LYS A N 1
ATOM 1553 C CA . LYS A 1 191 ? -16.203 11.407 4.901 1.00 92.12 191 LYS A CA 1
ATOM 1554 C C . L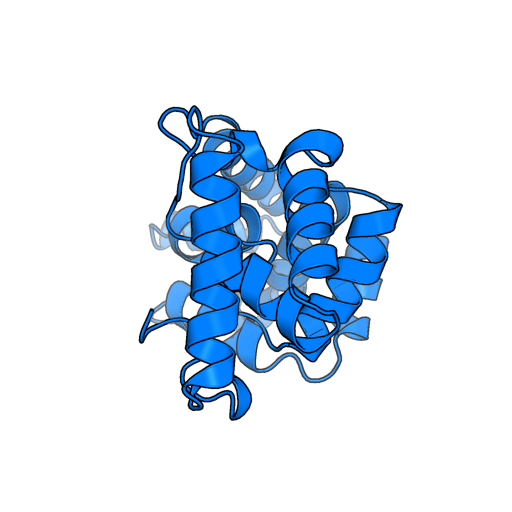YS A 1 191 ? -15.396 11.798 6.142 1.00 92.12 191 LYS A C 1
ATOM 1556 O O . LYS A 1 191 ? -15.908 12.568 6.953 1.00 92.12 191 LYS A O 1
ATOM 1561 N N . ILE A 1 192 ? -14.203 11.225 6.302 1.00 89.38 192 ILE A N 1
ATOM 1562 C CA . ILE A 1 192 ? -13.223 11.554 7.346 1.00 89.38 192 ILE A CA 1
ATOM 1563 C C . ILE A 1 192 ? -12.403 12.749 6.863 1.00 89.38 192 ILE A C 1
ATOM 1565 O O . ILE A 1 192 ? -12.184 13.668 7.677 1.00 89.38 192 ILE A O 1
#

pLDDT: mean 90.78, std 8.38, range [57.25, 98.69]

Mean predicted aligned error: 4.28 Å

Sequence (192 aa):
MTRTMPNHPFYQSDTGKSRLRNVLLAYAYHSPEIGYCQGMNYIISILLLTMNEEEAFWTFHAIMTNYEMKDFFGDNVILLGSSLTQFELCLKEFCPEVIQLFKREGVLVSVFATSWFHTLFSRDSQLVFVQRLWDIFFNEGFSIIFRTAVALVIEAKDLIVAYDVGSIKDYFKIATQHITNPEIILNAALKI

Radius of gyration: 16.89 Å; Cα contacts (8 Å, |Δi|>4): 203; chains: 1; bounding box: 39×31×47 Å

Foldseek 3Di:
DCQAPVVDPLCVDPNSVVLLVVLLQVLCVVCVQQHDDPQLSLQLSLVVVPDGSVRSNVVSVCCVPVLVLVCCGDDRNVVLVVLQVVLLVVCCVPPVVLSVVCVVVVHRSCLACSSLLNNVLSNQADSVLSVVLVVVCVVPGPLLSSLLSSLLCVVCVVVSVVDPPVDPNVVSSVSRHPCPDNCSSSVSSVVD

Nearest PDB structures (foldseek):
  3hzj-assembly2_B  TM=9.381E-01  e=9.902E-09  Homo sapiens
  4nc6-assembly1_A  TM=9.231E-01  e=8.615E-09  Homo sapiens
  3hzj-assembly1_A  TM=9.388E-01  e=2.624E-08  Homo sapiens
  3qye-assembly2_B  TM=9.182E-01  e=1.896E-08  Homo sapiens
  3qyb-assembly1_A  TM=9.096E-01  e=6.639E-08  Homo sapiens

=== Feature glossary ===
Legend for the data blocks above and below:

— What the protein is —

The amino-acid sequence is the protein's primary structure: the linear order of residues from the N-terminus to the C-terminus, written in one-letter code. Everything else here — the 3D coordinates, the secondary structure, the domain annotations — is ultimately a consequence of this string.

Database cross-references. InterPro integrates a dozen domain/family signature databases into unified entries with residue-range hits. GO terms attach function/process/location labels with evidence codes. CATH codes position the fold in a four-level structural taxonomy. Organism is the NCBI-taxonomy species name.

— Where its atoms are —

The mmCIF block holds the 3D Cartesian coordinates of each backbone atom (N, Cα, C, O) in ångströms. mmCIF is the PDB's canonical archive format — a tagged-loop text representation of the atomic model.

The six renders are orthographic views along the three Cartesian axes in both directions. Representation (cartoon, sticks, or surface) and color scheme (sequence-rainbow or by-chain) vary across proteins so the training set covers all the common visualization conventions.

— Local backbone conformation —

Secondary structure is the local, repeating backbone conformation. DSSP classifies it into eight states by reading the hydrogen-bond network: three helix types (H, G, I), two β types (E, B), two non-regular types (T, S), and unstructured coil (-).

SS3 is a coarse helix/strand/coil call (letters a/b/c) made by the P-SEA algorithm from inter-Cα distances and dihedrals. It is less detailed than DSSP but needs only Cα positions.

Backbone dihedral angles. Every residue except chain termini has a φ (preceding-C → N → Cα → C) and a ψ (N → Cα → C → next-N). They are reported in degrees following the IUPAC sign convention. Secondary structure is essentially a statement about which (φ, ψ) basin each residue occupies.

— Global shape and packing —

The geometric summary reports three shape descriptors. Rg (radius of gyration) measures how spread out the Cα atoms are about their centre of mass; compact globular proteins have small Rg, elongated or unfolded ones large. Cα contacts (<8 Å, |i−j|>4) count long-range residue pairs in spatial proximity — high for tightly packed folds, near zero for rods or random coil. The bounding-box extents give the protein's footprint along x, y, z in Å.

Solvent accessibility: the surface area of each residue that a 1.4 Å water probe can touch, in Å². When only backbone atoms are present the absolute values are lower than full-atom SASA (side chains contribute most of the area) and are flagged as backbone-only.

Plot images: a contact map (which residues are close in 3D, as an N×N binary image), a Ramachandran scatter (backbone torsion angles, revealing secondary-structure composition at a glance), and — for AlphaFold structures — a PAE heatmap (pairwise prediction confidence).

— Structural neighborhood —

Foldseek's 3Di representation compresses backbone geometry into a per-residue letter drawn from a learned twenty-state alphabet. It captures the tertiary interaction pattern around each residue — which residues are packed against it in space, regardless of where they are in sequence.

Structural nearest neighbors (via Foldseek easy-search vs the PDB). Reported per hit: target PDB id, E-value, and alignment TM-score. A TM-score above ~0.5 is the conventional threshold for 'same fold'.

— Confidence and disorder —

pLDDT (predicted Local Distance Difference Test) is AlphaFold's per-residue confidence score, ranging from 0 to 100. Values above 90 indicate high confidence (typically well-packed cores); 70–90 is confident; 50–70 low confidence; below 50 usually means the region is disordered or the prediction is unreliable there. AlphaFold stores pLDDT in the mmCIF B-factor column.

For experimental (PDB) structures, the B-factor (temperature factor) quantifies the positional spread of each atom in the crystal — a combination of thermal vibration and static disorder — in units of Å². High B-factors mark flexible loops or poorly resolved regions; low B-factors mark the rigid, well-ordered core.

Predicted Aligned Error (PAE) is an AlphaFold confidence matrix: entry (i, j) is the expected error in the position of residue j, in ångströms, when the prediction is superimposed on the true structure at residue i. Low PAE within a block of residues means that block is internally rigid and well-predicted; high PAE between two blocks means their relative placement is uncertain even if each block individually is confident.